Protein AF-A0A3N5CWX7-F1 (afdb_monomer)

Solvent-accessible surface area (backbone atoms only — not comparable to full-atom values): 19276 Å² total; per-residue (Å²): 140,84,81,85,83,89,85,88,83,88,83,89,82,92,82,91,77,83,90,79,92,75,96,71,81,81,74,76,76,76,76,77,77,75,77,76,76,75,77,75,77,81,74,76,79,76,77,80,71,60,68,54,54,71,75,46,60,90,73,75,91,73,68,53,60,49,100,84,68,48,66,54,53,99,80,50,93,59,54,71,43,50,32,35,49,51,26,53,50,43,52,51,50,38,44,72,70,37,76,51,84,90,31,49,55,27,43,57,35,49,60,47,49,56,63,81,39,44,66,63,53,52,52,19,50,52,52,48,53,50,51,32,41,52,50,28,48,50,56,35,54,75,69,70,50,80,95,44,72,72,57,32,51,55,44,14,51,50,53,47,52,51,52,50,51,52,51,52,54,58,67,59,37,64,46,25,41,68,47,34,38,54,40,44,36,51,50,21,49,49,43,71,75,52,70,64,92,53,54,63,64,49,24,45,57,46,37,53,47,42,50,51,25,42,48,54,36,53,53,52,41,50,52,31,49,53,52,30,54,51,42,42,73,75,40,29,92,83,49,22,89,80,33,70,68,43,24,71,74,73,41,52,70,69,52,21,32,75,69,68,74,38,83,68,78,78,70,70,68,79,46,66,51,65,40,89,88,78,66,48,73,45,74,39,67,75,82,61,89,86,63,79,80,74,79,85,76,76,87,72,84,84,77,85,85,83,83,87,83,86,88,133

pLDDT: mean 82.35, std 20.11, range [33.06, 98.81]

Foldseek 3Di:
DDDDDDDDDDDDDDDDDDDDDDDDDDDDDPDDDPDPDDPDPPPPPQDAQFDAFPPDDLDDDDFDADPVRHGDALCPPDDLLVLLVLLLLLLVLLLVQVPDPLLVLSVVLSVVCCVVCVVSNVVSVVVLLVVLLVVLVVVCVVVVHDDDPVVSNVSSVVVVVVSSVRSNVLSVRPSLSVLLSVLSSVLSVCCVVDPDPDSSVSSNVSSVSNVVSSVVSVVSRVVSVVSNVVSCVVPVVPCLLVHLSSCSPPNDPVSCVLSVNDPDPDADQPAWDQDPPPRDTHTDGDDDPPDDPDPPDDDDDDDDDDDDDDDD

Structure (mmCIF, N/CA/C/O backbone):
data_AF-A0A3N5CWX7-F1
#
_entry.id   AF-A0A3N5CWX7-F1
#
loop_
_atom_site.group_PDB
_atom_site.id
_atom_site.type_symbol
_atom_site.label_atom_id
_atom_site.label_alt_id
_atom_site.label_comp_id
_atom_site.label_asym_id
_atom_site.label_entity_id
_atom_site.label_seq_id
_atom_site.pdbx_PDB_ins_code
_atom_site.Cartn_x
_atom_site.Cartn_y
_atom_site.Cartn_z
_atom_site.occupancy
_atom_site.B_iso_or_equiv
_atom_site.auth_seq_id
_atom_site.auth_comp_id
_atom_site.auth_asym_id
_atom_site.auth_atom_id
_atom_site.pdbx_PDB_model_num
ATOM 1 N N . MET A 1 1 ? -21.412 -17.332 -69.790 1.00 43.78 1 MET A N 1
ATOM 2 C CA . MET A 1 1 ? -21.691 -17.646 -71.212 1.00 43.78 1 MET A CA 1
ATOM 3 C C . MET A 1 1 ? -21.577 -16.313 -71.935 1.00 43.78 1 MET A C 1
ATOM 5 O O . MET A 1 1 ? -22.261 -15.407 -71.507 1.00 43.78 1 MET A O 1
ATOM 9 N N . THR A 1 2 ? -20.625 -16.027 -72.818 1.00 42.31 2 THR A N 1
ATOM 10 C CA . THR A 1 2 ? -20.215 -16.747 -74.033 1.00 42.31 2 THR A CA 1
ATOM 11 C C . THR A 1 2 ? -18.842 -16.226 -74.492 1.00 42.31 2 THR A C 1
ATOM 13 O O . THR A 1 2 ? -18.475 -15.084 -74.237 1.00 42.31 2 THR A O 1
ATOM 16 N N . ARG A 1 3 ? -18.079 -17.111 -75.139 1.00 33.06 3 ARG A N 1
ATOM 17 C CA . ARG A 1 3 ? -16.735 -16.902 -75.699 1.00 33.06 3 ARG A CA 1
ATOM 18 C C . ARG A 1 3 ? -16.770 -16.101 -77.015 1.00 33.06 3 ARG A C 1
ATOM 20 O O . ARG A 1 3 ? -17.720 -16.286 -77.759 1.00 33.06 3 ARG A O 1
ATOM 27 N N . ALA A 1 4 ? -15.684 -15.346 -77.251 1.00 45.53 4 ALA A N 1
ATOM 28 C CA . ALA A 1 4 ? -14.925 -15.007 -78.482 1.00 45.53 4 ALA A CA 1
ATOM 29 C C . ALA A 1 4 ? -15.640 -14.832 -79.852 1.00 45.53 4 ALA A C 1
ATOM 31 O O . ALA A 1 4 ? -16.674 -15.433 -80.119 1.00 45.53 4 ALA A O 1
ATOM 32 N N . PRO A 1 5 ? -14.999 -14.117 -80.800 1.00 55.03 5 PRO A N 1
ATOM 33 C CA . PRO A 1 5 ? -14.179 -14.890 -81.738 1.00 55.03 5 PRO A CA 1
ATOM 34 C C . PRO A 1 5 ? -12.845 -14.250 -82.161 1.00 55.03 5 PRO A C 1
ATOM 36 O O . PRO A 1 5 ? -12.693 -13.041 -82.310 1.00 55.03 5 PRO A O 1
ATOM 39 N N . LEU A 1 6 ? -11.899 -15.155 -82.411 1.00 41.25 6 LEU A N 1
ATOM 40 C CA . LEU A 1 6 ? -10.678 -14.983 -83.192 1.00 41.25 6 LEU A CA 1
ATOM 41 C C . LEU A 1 6 ? -10.998 -14.686 -84.664 1.00 41.25 6 LEU A C 1
ATOM 43 O O . LEU A 1 6 ? -11.925 -15.268 -85.227 1.00 41.25 6 LEU A O 1
ATOM 47 N N . THR A 1 7 ? -10.150 -13.895 -85.322 1.00 42.81 7 THR A N 1
ATOM 48 C CA . THR A 1 7 ? -10.009 -13.904 -86.786 1.00 42.81 7 THR A CA 1
ATOM 49 C C . THR A 1 7 ? -8.540 -14.017 -87.185 1.00 42.81 7 THR A C 1
ATOM 51 O O . THR A 1 7 ? -7.663 -13.332 -86.670 1.00 42.81 7 THR A O 1
ATOM 54 N N . ILE A 1 8 ? -8.309 -14.964 -88.090 1.00 46.91 8 ILE A N 1
ATOM 55 C CA . ILE A 1 8 ? -7.048 -15.391 -88.696 1.00 46.91 8 ILE A CA 1
ATOM 56 C C . ILE A 1 8 ? -6.787 -14.544 -89.946 1.00 46.91 8 ILE A C 1
ATOM 58 O O . ILE A 1 8 ? -7.720 -14.332 -90.721 1.00 46.91 8 ILE A O 1
ATOM 62 N N . ARG A 1 9 ? -5.525 -14.185 -90.228 1.00 40.84 9 ARG A N 1
ATOM 63 C CA . ARG A 1 9 ? -5.011 -14.157 -91.611 1.00 40.84 9 ARG A CA 1
ATOM 64 C C . ARG A 1 9 ? -3.482 -14.230 -91.672 1.00 40.84 9 ARG A C 1
ATOM 66 O O . ARG A 1 9 ? -2.766 -13.310 -91.303 1.00 40.84 9 ARG A O 1
ATOM 73 N N . THR A 1 10 ? -3.029 -15.375 -92.161 1.00 44.56 10 THR A N 1
ATOM 74 C CA . THR A 1 10 ? -1.718 -15.705 -92.726 1.00 44.56 10 THR A CA 1
ATOM 75 C C . THR A 1 10 ? -1.371 -14.789 -93.905 1.00 44.56 10 THR A C 1
ATOM 77 O O . THR A 1 10 ? -2.271 -14.471 -94.674 1.00 44.56 10 THR A O 1
ATOM 80 N N . ILE A 1 11 ? -0.084 -14.476 -94.107 1.00 45.34 11 ILE A N 1
ATOM 81 C CA . ILE A 1 11 ? 0.613 -14.484 -95.412 1.00 45.34 11 ILE A CA 1
ATOM 82 C C . ILE A 1 11 ? 2.122 -14.597 -95.140 1.00 45.34 11 ILE A C 1
ATOM 84 O O . ILE A 1 11 ? 2.685 -13.892 -94.308 1.00 45.34 11 ILE A O 1
ATOM 88 N N . ALA A 1 12 ? 2.740 -15.543 -95.842 1.00 43.56 12 ALA A N 1
ATOM 89 C CA . ALA A 1 12 ? 4.164 -15.822 -95.878 1.00 43.56 12 ALA A CA 1
A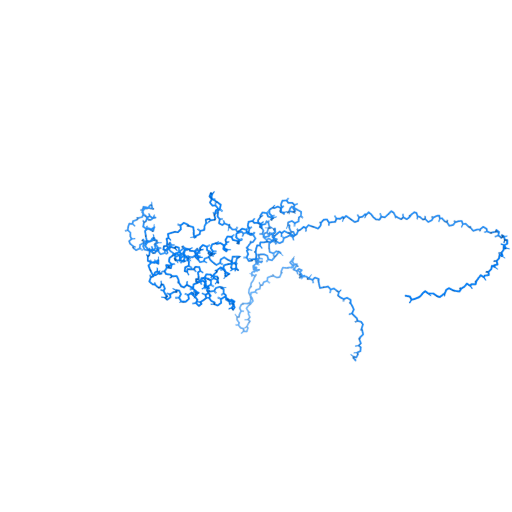TOM 90 C C . ALA A 1 12 ? 4.875 -14.937 -96.912 1.00 43.56 12 ALA A C 1
ATOM 92 O O . ALA A 1 12 ? 4.312 -14.697 -97.976 1.00 43.56 12 ALA A O 1
ATOM 93 N N . THR A 1 13 ? 6.141 -14.593 -96.664 1.00 43.16 13 THR A N 1
ATOM 94 C CA . THR A 1 13 ? 7.121 -14.343 -97.736 1.00 43.16 13 THR A CA 1
ATOM 95 C C . THR A 1 13 ? 8.538 -14.588 -97.226 1.00 43.16 13 THR A C 1
ATOM 97 O O . THR A 1 13 ? 9.018 -13.918 -96.316 1.00 43.16 13 THR A O 1
ATOM 100 N N . VAL A 1 14 ? 9.181 -15.582 -97.838 1.00 45.16 14 VAL A N 1
ATOM 101 C CA . VAL A 1 14 ? 10.614 -15.877 -97.784 1.00 45.16 14 VAL A CA 1
ATOM 102 C C . VAL A 1 14 ? 11.338 -14.883 -98.695 1.00 45.16 14 VAL A C 1
ATOM 104 O O . VAL A 1 14 ? 10.921 -14.685 -99.833 1.00 45.16 14 VAL A O 1
ATOM 107 N N . GLY A 1 15 ? 12.430 -14.294 -98.211 1.00 46.12 15 GLY A N 1
ATOM 108 C CA . GLY A 1 15 ? 13.317 -13.433 -98.991 1.00 46.12 15 GLY A CA 1
ATOM 109 C C . GLY A 1 15 ? 14.739 -13.513 -98.448 1.00 46.12 15 GLY A C 1
ATOM 110 O O . GLY A 1 15 ? 15.103 -12.779 -97.537 1.00 46.12 15 GLY A O 1
ATOM 111 N N . VAL A 1 16 ? 15.514 -14.452 -98.990 1.00 45.97 16 VAL A N 1
ATOM 112 C CA . VAL A 1 16 ? 16.957 -14.611 -98.768 1.00 45.97 16 VAL A CA 1
ATOM 113 C C . VAL A 1 16 ? 17.685 -13.585 -99.637 1.00 45.97 16 VAL A C 1
ATOM 115 O O . VAL A 1 16 ? 17.535 -13.619 -100.855 1.00 45.97 16 VAL A O 1
ATOM 118 N N . CYS A 1 17 ? 18.497 -12.717 -99.031 1.00 46.47 17 CYS A N 1
ATOM 119 C CA . CYS A 1 17 ? 19.483 -11.899 -99.738 1.00 46.47 17 CYS A CA 1
ATOM 120 C C . CYS A 1 17 ? 20.858 -12.049 -99.085 1.00 46.47 17 CYS A C 1
ATOM 122 O O . CYS A 1 17 ? 20.994 -12.153 -97.869 1.00 46.47 17 CYS A O 1
ATOM 124 N N . ALA A 1 18 ? 21.847 -12.139 -99.965 1.00 47.00 18 ALA A N 1
ATOM 125 C CA . ALA A 1 18 ? 23.174 -12.676 -99.754 1.00 47.00 18 ALA A CA 1
ATOM 126 C C . ALA A 1 18 ? 24.123 -11.760 -98.968 1.00 47.00 18 ALA A C 1
ATOM 128 O O . ALA A 1 18 ? 23.947 -10.548 -98.871 1.00 47.00 18 ALA A O 1
ATOM 129 N N . ALA A 1 19 ? 25.161 -12.411 -98.448 1.00 47.97 19 ALA A N 1
ATOM 130 C CA . ALA A 1 19 ? 26.265 -11.867 -97.683 1.00 47.97 19 ALA A CA 1
ATOM 131 C C . ALA A 1 19 ? 27.062 -10.773 -98.415 1.00 47.97 19 ALA A C 1
ATOM 133 O O . ALA A 1 19 ? 27.477 -10.947 -99.561 1.00 47.97 19 ALA A O 1
ATOM 134 N N . LEU A 1 20 ? 27.395 -9.714 -97.674 1.00 47.91 20 LEU A N 1
ATOM 135 C CA . LEU A 1 20 ? 28.585 -8.899 -97.894 1.00 47.91 20 LEU A CA 1
ATOM 136 C C . LEU A 1 20 ? 29.384 -8.886 -96.590 1.00 47.91 20 LEU A C 1
ATOM 138 O O . LEU A 1 20 ? 28.932 -8.386 -95.563 1.00 47.91 20 LEU A O 1
ATOM 142 N N . ALA A 1 21 ? 30.563 -9.499 -96.645 1.00 50.00 21 ALA A N 1
ATOM 143 C CA . ALA A 1 21 ? 31.566 -9.451 -95.601 1.00 50.00 21 ALA A CA 1
ATOM 144 C C . ALA A 1 21 ? 32.197 -8.051 -95.553 1.00 50.00 21 ALA A C 1
ATOM 146 O O . ALA A 1 21 ? 32.722 -7.575 -96.559 1.00 50.00 21 ALA A O 1
ATOM 147 N N . ALA A 1 22 ? 32.191 -7.425 -94.378 1.00 43.59 22 ALA A N 1
ATOM 148 C CA . ALA A 1 22 ? 33.087 -6.329 -94.035 1.00 43.59 22 ALA A CA 1
ATOM 149 C C . ALA A 1 22 ? 33.409 -6.419 -92.537 1.00 43.59 22 ALA A C 1
ATOM 151 O O . ALA A 1 22 ? 32.514 -6.473 -91.696 1.00 43.59 22 ALA A O 1
ATOM 152 N N . CYS A 1 23 ? 34.700 -6.512 -92.226 1.00 48.94 23 CYS A N 1
ATOM 153 C CA . CYS A 1 23 ? 35.243 -6.667 -90.885 1.00 48.94 23 CYS A CA 1
ATOM 154 C C . CYS A 1 23 ? 34.874 -5.481 -89.981 1.00 48.94 23 CYS A C 1
ATOM 156 O O . CYS A 1 23 ? 35.341 -4.367 -90.207 1.00 48.94 23 CYS A O 1
ATOM 158 N N . ALA A 1 24 ? 34.115 -5.748 -88.920 1.00 48.34 24 ALA A N 1
ATOM 159 C CA . ALA A 1 24 ? 34.035 -4.904 -87.735 1.00 48.34 24 ALA A CA 1
ATOM 160 C C . ALA A 1 24 ? 34.373 -5.778 -86.518 1.00 48.34 24 ALA A C 1
ATOM 162 O O . ALA A 1 24 ? 33.848 -6.879 -86.362 1.00 48.34 24 ALA A O 1
ATOM 163 N N . THR A 1 25 ? 35.332 -5.314 -85.725 1.00 55.03 25 THR A N 1
ATOM 164 C CA . THR A 1 25 ? 35.868 -5.929 -84.501 1.00 55.03 25 THR A CA 1
ATOM 165 C C . THR A 1 25 ? 34.759 -6.421 -83.561 1.00 55.03 25 THR A C 1
ATOM 167 O O . THR A 1 25 ? 33.821 -5.660 -83.329 1.00 55.03 25 THR A O 1
ATOM 170 N N . PRO A 1 26 ? 34.853 -7.637 -82.978 1.00 57.06 26 PRO A N 1
ATOM 171 C CA . PRO A 1 26 ? 33.942 -8.048 -81.913 1.00 57.06 26 PRO A CA 1
ATOM 172 C C . PRO A 1 26 ? 34.079 -7.071 -80.744 1.00 57.06 26 PRO A C 1
ATOM 174 O O . PRO A 1 26 ? 35.203 -6.784 -80.321 1.00 57.06 26 PRO A O 1
ATOM 177 N N . GLU A 1 27 ? 32.961 -6.559 -80.227 1.00 59.78 27 GLU A N 1
ATOM 178 C CA . GLU A 1 27 ? 32.977 -5.857 -78.946 1.00 59.78 27 GLU A CA 1
ATOM 179 C C . GLU A 1 27 ? 33.581 -6.785 -77.880 1.00 59.78 27 GLU A C 1
ATOM 181 O O . GLU A 1 27 ? 33.304 -7.994 -77.891 1.00 59.78 27 GLU A O 1
ATOM 186 N N . PRO A 1 28 ? 34.429 -6.262 -76.974 1.00 67.44 28 PRO A N 1
ATOM 187 C CA . PRO A 1 28 ? 34.906 -7.039 -75.844 1.00 67.44 28 PRO A CA 1
ATOM 188 C C . PRO A 1 28 ? 33.698 -7.640 -75.117 1.00 67.44 28 PRO A C 1
ATOM 190 O O . PRO A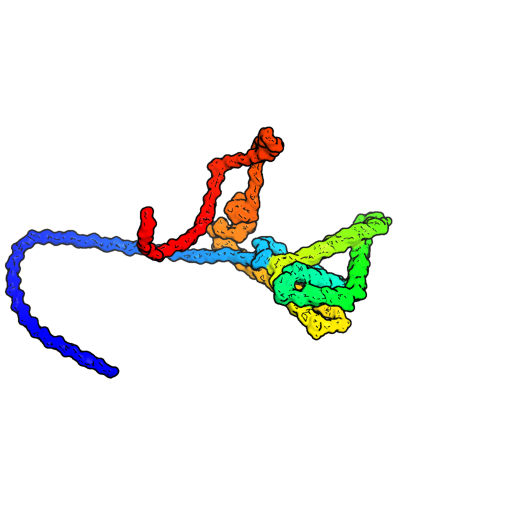 1 28 ? 32.699 -6.933 -74.946 1.00 67.44 28 PRO A O 1
ATOM 193 N N . PRO A 1 29 ? 33.753 -8.916 -74.693 1.00 70.44 29 PRO A N 1
ATOM 194 C CA . PRO A 1 29 ? 32.668 -9.493 -73.919 1.00 70.44 29 PRO A CA 1
ATOM 195 C C . PRO A 1 29 ? 32.377 -8.573 -72.726 1.00 70.44 29 PRO A C 1
ATOM 197 O O . PRO A 1 29 ? 33.328 -8.088 -72.098 1.00 70.44 29 PRO A O 1
ATOM 200 N N . PRO A 1 30 ? 31.093 -8.296 -72.432 1.00 72.88 30 PRO A N 1
ATOM 201 C CA . PRO A 1 30 ? 30.738 -7.431 -71.323 1.00 72.88 30 PRO A CA 1
ATOM 202 C C . PRO A 1 30 ? 31.421 -7.956 -70.055 1.00 72.88 30 PRO A C 1
ATOM 204 O O . PRO A 1 30 ? 31.470 -9.178 -69.857 1.00 72.88 30 PRO A O 1
ATOM 207 N N . PRO A 1 31 ? 31.989 -7.068 -69.218 1.00 75.12 31 PRO A N 1
ATOM 208 C CA . PRO A 1 31 ? 32.607 -7.489 -67.973 1.00 75.12 31 PRO A CA 1
ATOM 209 C C . PRO A 1 31 ? 31.597 -8.330 -67.184 1.00 75.12 31 PRO A C 1
ATOM 211 O O . PRO A 1 31 ? 30.400 -8.015 -67.208 1.00 75.12 31 PRO A O 1
ATOM 214 N N . PRO A 1 32 ? 32.044 -9.414 -66.522 1.00 76.56 32 PRO A N 1
ATOM 215 C CA . PRO A 1 32 ? 31.149 -10.242 -65.732 1.00 76.56 32 PRO A CA 1
ATOM 216 C C . PRO A 1 32 ? 30.375 -9.341 -64.764 1.00 76.56 32 PRO A C 1
ATOM 218 O O . PRO A 1 32 ? 30.978 -8.422 -64.191 1.00 76.56 32 PRO A O 1
ATOM 221 N N . PRO A 1 33 ? 29.055 -9.555 -64.608 1.00 75.50 33 PRO A N 1
ATOM 222 C CA . PRO A 1 33 ? 28.260 -8.748 -63.700 1.00 75.50 33 PRO A CA 1
ATOM 223 C C . PRO A 1 33 ? 28.934 -8.761 -62.323 1.00 75.50 33 PRO A C 1
ATOM 225 O O . PRO A 1 33 ? 29.406 -9.825 -61.897 1.00 75.50 33 PRO A O 1
ATOM 228 N N . PRO A 1 34 ? 29.036 -7.599 -61.650 1.00 76.94 34 PRO A N 1
ATOM 229 C CA . PRO A 1 34 ? 29.640 -7.539 -60.331 1.00 76.94 34 PRO A CA 1
ATOM 230 C C . PRO A 1 34 ? 28.953 -8.574 -59.433 1.00 76.94 34 PRO A C 1
ATOM 232 O O . PRO A 1 34 ? 27.732 -8.747 -59.540 1.00 76.94 34 PRO A O 1
ATOM 235 N N . PRO A 1 35 ? 29.717 -9.297 -58.591 1.00 78.62 35 PRO A N 1
ATOM 236 C CA . PRO A 1 35 ? 29.128 -10.266 -57.683 1.00 78.62 35 PRO A CA 1
ATOM 237 C C . PRO A 1 35 ? 28.009 -9.575 -56.898 1.00 78.62 35 PRO A C 1
ATOM 239 O O . PRO A 1 35 ? 28.184 -8.415 -56.504 1.00 78.62 35 PRO A O 1
ATOM 242 N N . PRO A 1 36 ? 26.853 -10.242 -56.714 1.00 78.06 36 PRO A N 1
ATOM 243 C CA . PRO A 1 36 ? 25.747 -9.652 -55.982 1.00 78.06 36 PRO A CA 1
ATOM 244 C C . PRO A 1 36 ? 26.271 -9.154 -54.631 1.00 78.06 36 PRO A C 1
ATOM 246 O O . PRO A 1 36 ? 27.068 -9.864 -54.002 1.00 78.06 36 PRO A O 1
ATOM 249 N N . PRO A 1 37 ? 25.886 -7.934 -54.206 1.00 77.75 37 PRO A N 1
ATOM 250 C CA . PRO A 1 37 ? 26.324 -7.410 -52.926 1.00 77.75 37 PRO A CA 1
ATOM 251 C C . PRO A 1 37 ? 25.999 -8.451 -51.852 1.00 77.75 37 PRO A C 1
ATOM 253 O O . PRO A 1 37 ? 24.915 -9.048 -51.906 1.00 77.75 37 PRO A O 1
ATOM 256 N N . PRO A 1 38 ? 26.935 -8.727 -50.924 1.00 78.25 38 PRO A N 1
ATOM 257 C CA . PRO A 1 38 ? 26.679 -9.677 -49.858 1.00 78.25 38 PRO A CA 1
ATOM 258 C C . PRO A 1 38 ? 25.358 -9.294 -49.182 1.00 78.25 38 PRO A C 1
ATOM 260 O O . PRO A 1 38 ? 25.119 -8.097 -48.978 1.00 78.25 38 PRO A O 1
ATOM 263 N N . PRO A 1 39 ? 24.477 -10.272 -48.896 1.00 74.56 39 PRO A N 1
ATOM 264 C CA . PRO A 1 39 ? 23.196 -9.987 -48.273 1.00 74.56 39 PRO A CA 1
ATOM 265 C C . PRO A 1 39 ? 23.444 -9.124 -47.040 1.00 74.56 39 PRO A C 1
ATOM 267 O O . PRO A 1 39 ? 24.338 -9.428 -46.244 1.00 74.56 39 PRO A O 1
ATOM 270 N N . ALA A 1 40 ? 22.700 -8.017 -46.935 1.00 71.12 40 ALA A N 1
ATOM 271 C CA . ALA A 1 40 ? 22.821 -7.114 -45.803 1.00 71.12 40 AL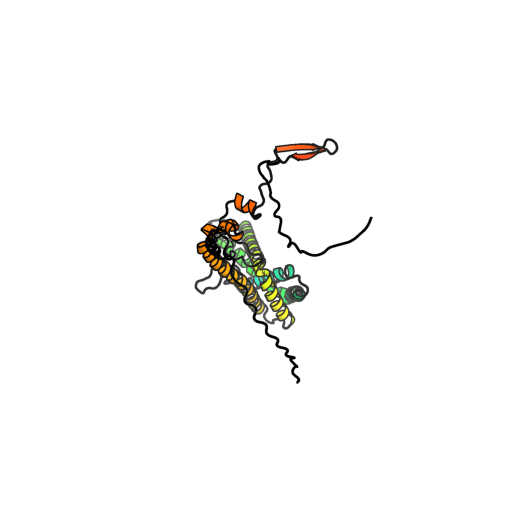A A CA 1
ATOM 272 C C . ALA A 1 40 ? 22.736 -7.949 -44.516 1.00 71.12 40 ALA A C 1
ATOM 274 O O . ALA A 1 40 ? 21.872 -8.831 -44.434 1.00 71.12 40 ALA A O 1
ATOM 275 N N . PRO A 1 41 ? 23.641 -7.736 -43.544 1.00 64.06 41 PRO A N 1
ATOM 276 C CA . PRO A 1 41 ? 23.595 -8.488 -42.304 1.00 64.06 41 PRO A CA 1
ATOM 277 C C . PRO A 1 41 ? 22.203 -8.311 -41.704 1.00 64.06 41 PRO A C 1
ATOM 279 O O . PRO A 1 41 ? 21.740 -7.184 -41.529 1.00 64.06 41 PRO A O 1
ATOM 282 N N . VAL A 1 42 ? 21.519 -9.426 -41.441 1.00 60.62 42 VAL A N 1
ATOM 283 C CA . VAL A 1 42 ? 20.238 -9.410 -40.737 1.00 60.62 42 VAL A CA 1
ATOM 284 C C . VAL A 1 42 ? 20.534 -8.863 -39.346 1.00 60.62 42 VAL A C 1
ATOM 286 O O . VAL A 1 42 ? 21.099 -9.558 -38.504 1.00 60.62 42 VAL A O 1
ATOM 289 N N . VAL A 1 43 ? 20.236 -7.582 -39.130 1.00 60.88 43 VAL A N 1
ATOM 290 C CA . VAL A 1 43 ? 20.321 -6.969 -37.808 1.00 60.88 43 VAL A CA 1
ATOM 291 C C . VAL A 1 43 ? 19.151 -7.539 -37.020 1.00 60.88 43 VAL A C 1
ATOM 293 O O . VAL A 1 43 ? 18.005 -7.157 -37.244 1.00 60.88 43 VAL A O 1
ATOM 296 N N . GLU A 1 44 ? 19.428 -8.509 -36.151 1.00 60.03 44 GLU A N 1
ATOM 297 C CA . GLU A 1 44 ? 18.445 -8.991 -35.187 1.00 60.03 44 GLU A CA 1
ATOM 298 C C . GLU A 1 44 ? 17.959 -7.782 -34.376 1.00 60.03 44 GLU A C 1
ATOM 300 O O . GLU A 1 44 ? 18.755 -7.088 -33.735 1.00 60.03 44 GLU A O 1
ATOM 305 N N . ALA A 1 45 ? 16.667 -7.464 -34.485 1.00 71.81 45 ALA A N 1
ATOM 306 C CA . ALA A 1 45 ? 16.083 -6.343 -33.769 1.00 71.81 45 ALA A CA 1
ATOM 307 C C . ALA A 1 45 ? 16.137 -6.654 -32.269 1.00 71.81 45 ALA A C 1
ATOM 309 O O . ALA A 1 45 ? 15.416 -7.522 -31.781 1.00 71.81 45 ALA A O 1
ATOM 310 N N . VAL A 1 46 ? 17.021 -5.964 -31.547 1.00 77.31 46 VAL A N 1
ATOM 311 C CA . VAL A 1 46 ? 17.149 -6.117 -30.096 1.00 77.31 46 VAL A CA 1
ATOM 312 C C . VAL A 1 46 ? 15.824 -5.697 -29.457 1.00 77.31 46 VAL A C 1
ATOM 314 O O . VAL A 1 46 ? 15.372 -4.575 -29.708 1.00 77.31 46 VAL A O 1
ATOM 317 N N . PRO A 1 47 ? 15.182 -6.555 -28.645 1.00 86.62 47 PRO A N 1
ATOM 318 C CA . PRO A 1 47 ? 13.947 -6.180 -27.974 1.00 86.62 47 PRO A CA 1
ATOM 319 C C . PRO A 1 47 ? 14.209 -5.031 -26.997 1.00 86.62 47 PRO A C 1
ATOM 321 O O . PRO A 1 47 ? 15.293 -4.929 -26.424 1.00 86.62 47 PRO A O 1
ATOM 324 N N . TYR A 1 48 ? 13.216 -4.171 -26.782 1.00 89.81 48 TYR A N 1
ATOM 325 C CA . TYR A 1 48 ? 13.303 -3.117 -25.771 1.00 89.81 48 TYR A CA 1
ATOM 326 C C . TYR A 1 48 ? 13.395 -3.736 -24.365 1.00 89.81 48 TYR A C 1
ATOM 328 O O . TYR A 1 48 ? 12.752 -4.759 -24.099 1.00 89.81 48 TYR A O 1
ATOM 336 N N . ARG A 1 49 ? 14.181 -3.135 -23.460 1.00 91.50 49 ARG A N 1
ATOM 337 C CA . ARG A 1 49 ? 14.258 -3.616 -22.069 1.00 91.50 49 ARG A CA 1
ATOM 338 C C . ARG A 1 49 ? 12.873 -3.504 -21.418 1.00 91.50 49 ARG A C 1
ATOM 340 O O . ARG A 1 49 ? 12.292 -2.424 -21.489 1.00 91.50 49 ARG A O 1
ATOM 347 N N . PRO A 1 50 ? 12.344 -4.549 -20.756 1.00 95.31 50 PRO A N 1
ATOM 348 C CA . PRO A 1 50 ? 11.036 -4.481 -20.110 1.00 95.31 50 PRO A CA 1
ATOM 349 C C . PRO A 1 50 ? 10.859 -3.222 -19.252 1.00 95.31 50 PRO A C 1
ATOM 351 O O . PRO A 1 50 ? 11.800 -2.754 -18.606 1.00 95.31 50 PRO A O 1
ATOM 354 N N . LEU A 1 51 ? 9.649 -2.664 -19.279 1.00 92.69 51 LEU A N 1
ATOM 355 C CA . LEU A 1 51 ? 9.272 -1.499 -18.482 1.00 92.69 51 LEU A CA 1
ATOM 356 C C . LEU A 1 51 ? 8.608 -1.943 -17.177 1.00 92.69 51 LEU A C 1
ATOM 358 O O . LEU A 1 51 ? 7.909 -2.963 -17.177 1.00 92.69 51 LEU A O 1
ATOM 362 N N . PRO A 1 52 ? 8.784 -1.184 -16.081 1.00 94.00 52 PRO A N 1
ATOM 363 C CA . PRO A 1 52 ? 8.051 -1.448 -14.856 1.00 94.00 52 PRO A CA 1
ATOM 364 C C . PRO A 1 52 ? 6.541 -1.254 -15.084 1.00 94.00 52 PRO A C 1
ATOM 366 O O . PRO A 1 52 ? 6.137 -0.542 -16.014 1.00 94.00 52 PRO A O 1
ATOM 369 N N . PRO A 1 53 ? 5.686 -1.853 -14.233 1.00 93.69 53 PRO A N 1
ATOM 370 C CA . PRO A 1 53 ? 4.260 -1.559 -14.241 1.00 93.69 53 PRO A CA 1
ATOM 371 C C . PRO A 1 53 ? 4.000 -0.043 -14.183 1.00 93.69 53 PRO A C 1
ATOM 373 O O . PRO A 1 53 ? 4.790 0.690 -13.580 1.00 93.69 53 PRO A O 1
ATOM 376 N N . PRO A 1 54 ? 2.898 0.454 -14.775 1.00 90.06 54 PRO A N 1
ATOM 377 C CA . PRO A 1 54 ? 2.609 1.884 -14.799 1.00 90.06 54 PRO A CA 1
ATOM 378 C C . PRO A 1 54 ? 2.698 2.521 -13.408 1.00 90.06 54 PRO A C 1
ATOM 380 O O . PRO A 1 54 ? 2.135 1.998 -12.449 1.00 90.06 54 PRO A O 1
ATOM 383 N N . GLN A 1 55 ? 3.367 3.675 -13.319 1.00 87.38 55 GLN A N 1
ATOM 384 C CA . GLN A 1 55 ? 3.597 4.435 -12.077 1.00 87.38 55 GLN A CA 1
ATOM 385 C C . GLN A 1 55 ? 4.506 3.752 -11.037 1.00 87.38 55 GLN A C 1
ATOM 387 O O . GLN A 1 55 ? 4.613 4.247 -9.916 1.00 87.38 55 GLN A O 1
ATOM 392 N N . ALA A 1 56 ? 5.181 2.653 -11.382 1.00 91.94 56 ALA A N 1
ATOM 393 C CA . ALA A 1 56 ? 6.249 2.101 -10.558 1.00 91.94 56 ALA A CA 1
ATOM 394 C C . ALA A 1 56 ? 7.618 2.648 -10.979 1.00 91.94 56 ALA A C 1
ATOM 396 O O . ALA A 1 56 ? 7.875 2.907 -12.156 1.00 91.94 56 ALA A O 1
ATOM 397 N N . ALA A 1 57 ? 8.503 2.816 -9.998 1.00 90.50 57 ALA A N 1
ATOM 398 C CA . ALA A 1 57 ? 9.899 3.148 -10.246 1.00 90.50 57 ALA A CA 1
ATOM 399 C C . ALA A 1 57 ? 10.630 1.975 -10.928 1.00 90.50 57 ALA A C 1
ATOM 401 O O . ALA A 1 57 ? 10.191 0.830 -10.849 1.00 90.50 57 ALA A O 1
ATOM 402 N N . TYR A 1 58 ? 11.758 2.253 -11.591 1.00 91.06 58 TYR A N 1
ATOM 403 C CA . TYR A 1 58 ? 12.596 1.203 -12.193 1.00 91.06 58 TYR A CA 1
ATOM 404 C C . TYR A 1 58 ? 13.223 0.274 -11.151 1.00 91.06 58 TYR A C 1
ATOM 406 O O . TYR A 1 58 ? 13.441 -0.905 -11.446 1.00 91.06 58 TYR A O 1
ATOM 414 N N . ASP A 1 59 ? 13.503 0.815 -9.963 1.00 90.88 59 ASP A N 1
ATOM 415 C CA . ASP A 1 59 ? 13.902 0.071 -8.777 1.00 90.88 59 ASP A CA 1
ATOM 416 C C . ASP A 1 59 ? 12.941 0.374 -7.627 1.00 90.88 59 ASP A C 1
ATOM 418 O O . ASP A 1 59 ? 12.588 1.526 -7.374 1.00 90.88 59 ASP A O 1
ATOM 422 N N . MET A 1 60 ? 12.510 -0.677 -6.943 1.00 90.31 60 MET A N 1
ATOM 423 C CA . MET A 1 60 ? 11.525 -0.616 -5.874 1.00 90.31 60 MET A CA 1
ATOM 424 C C . MET A 1 60 ? 11.757 -1.801 -4.947 1.00 90.31 60 MET A C 1
ATOM 426 O O . MET A 1 60 ? 11.905 -2.947 -5.394 1.00 90.31 60 MET A O 1
ATOM 430 N N . ALA A 1 61 ? 11.751 -1.522 -3.646 1.00 90.06 61 ALA A N 1
ATOM 431 C CA . ALA A 1 61 ? 11.732 -2.556 -2.630 1.00 90.06 61 ALA A CA 1
ATOM 432 C C . ALA A 1 61 ? 10.368 -3.256 -2.645 1.00 90.06 61 ALA A C 1
ATOM 434 O O . ALA A 1 61 ? 9.319 -2.613 -2.615 1.00 90.06 61 ALA A O 1
ATOM 435 N N . LEU A 1 62 ? 10.396 -4.584 -2.703 1.00 91.56 62 LEU A N 1
ATOM 436 C CA . LEU A 1 62 ? 9.199 -5.406 -2.611 1.00 91.56 62 LEU A CA 1
ATOM 437 C C . LEU A 1 62 ? 9.028 -5.917 -1.181 1.00 91.56 62 LEU A C 1
ATOM 439 O O . LEU A 1 62 ? 10.034 -6.274 -0.560 1.00 91.56 62 LEU A O 1
ATOM 443 N N . PRO A 1 63 ? 7.785 -6.032 -0.684 1.00 93.50 63 PRO A N 1
ATOM 444 C CA . PRO A 1 63 ? 7.518 -6.770 0.539 1.00 93.50 63 PRO A CA 1
ATOM 445 C C . PRO A 1 63 ? 8.044 -8.203 0.414 1.00 93.50 63 PRO A C 1
ATOM 447 O O . PRO A 1 63 ? 7.807 -8.875 -0.602 1.00 93.50 63 PRO A O 1
ATOM 450 N N . ALA A 1 64 ? 8.768 -8.655 1.440 1.00 93.12 64 ALA A N 1
ATOM 451 C CA . ALA A 1 64 ? 9.299 -10.010 1.499 1.00 93.12 64 ALA A CA 1
ATOM 452 C C . ALA A 1 64 ? 8.157 -11.032 1.526 1.00 93.12 64 ALA A C 1
ATOM 454 O O . ALA A 1 64 ? 7.071 -10.743 2.026 1.00 93.12 64 ALA A O 1
ATOM 455 N N . LYS A 1 65 ? 8.409 -12.230 0.998 1.00 93.69 65 LYS A N 1
ATOM 456 C CA . LYS A 1 65 ? 7.491 -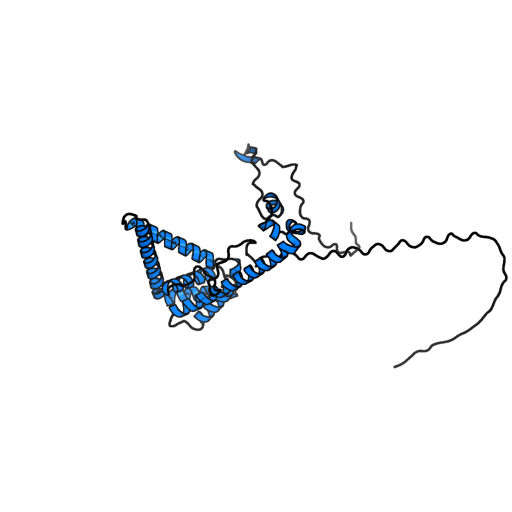13.364 1.121 1.00 93.69 65 LYS A CA 1
ATOM 457 C C . LYS A 1 65 ? 7.892 -14.223 2.320 1.00 93.69 65 LYS A C 1
ATOM 459 O O . LYS A 1 65 ? 9.081 -14.444 2.546 1.00 93.69 65 LYS A O 1
ATOM 464 N N . ASP A 1 66 ? 6.907 -14.689 3.074 1.00 91.75 66 ASP A N 1
ATOM 465 C CA . ASP A 1 66 ? 7.084 -15.644 4.160 1.00 91.75 66 ASP A CA 1
ATOM 466 C C . ASP A 1 66 ? 7.363 -17.064 3.625 1.00 91.75 66 ASP A C 1
ATOM 468 O O . ASP A 1 66 ? 7.419 -17.311 2.416 1.00 91.75 66 ASP A O 1
ATOM 472 N N . ALA A 1 67 ? 7.536 -18.028 4.534 1.00 92.88 67 ALA A N 1
ATOM 473 C CA . ALA A 1 67 ? 7.789 -19.426 4.176 1.00 92.88 67 ALA A CA 1
ATOM 474 C C . ALA A 1 67 ? 6.632 -20.092 3.402 1.00 92.88 67 ALA A C 1
ATOM 476 O O . ALA A 1 67 ? 6.833 -21.141 2.791 1.00 92.88 67 ALA A O 1
ATOM 477 N N . LEU A 1 68 ? 5.434 -19.503 3.432 1.00 91.38 68 LEU A N 1
ATOM 478 C CA . LEU A 1 68 ? 4.244 -19.965 2.719 1.00 91.38 68 LEU A CA 1
ATOM 479 C C . LEU A 1 68 ? 4.075 -19.261 1.361 1.00 91.38 68 LEU A C 1
ATOM 481 O O . LEU A 1 68 ? 3.174 -19.612 0.603 1.00 91.38 68 LEU A O 1
ATOM 485 N N . GLY A 1 69 ? 4.947 -18.303 1.031 1.00 89.69 69 GLY A N 1
ATOM 486 C CA . GLY A 1 69 ? 4.903 -17.528 -0.206 1.00 89.69 69 GLY A CA 1
ATOM 487 C C . GLY A 1 69 ? 4.004 -16.290 -0.145 1.00 89.69 69 GLY A C 1
ATOM 488 O O . GLY A 1 69 ? 3.870 -15.609 -1.165 1.00 89.69 69 GLY A O 1
ATOM 489 N N . ASN A 1 70 ? 3.425 -15.970 1.016 1.00 89.75 70 ASN A N 1
ATOM 490 C CA . ASN A 1 70 ? 2.597 -14.780 1.205 1.00 89.75 70 ASN A CA 1
ATOM 491 C C . ASN A 1 70 ? 3.471 -13.569 1.502 1.00 89.75 70 ASN A C 1
ATOM 493 O O . ASN A 1 70 ? 4.470 -13.675 2.209 1.00 89.75 70 ASN A O 1
ATOM 497 N N . ARG A 1 71 ? 3.089 -12.395 1.005 1.00 92.25 71 ARG A N 1
ATOM 498 C CA . ARG A 1 71 ? 3.827 -11.168 1.310 1.00 92.25 71 ARG A CA 1
ATOM 499 C C . ARG A 1 71 ? 3.583 -10.711 2.738 1.00 92.25 71 ARG A C 1
ATOM 501 O O . ARG A 1 71 ? 2.441 -10.600 3.164 1.00 92.25 71 ARG A O 1
ATOM 508 N N . THR A 1 72 ? 4.664 -10.381 3.434 1.00 94.94 72 THR A N 1
ATOM 509 C CA . THR A 1 72 ? 4.621 -9.696 4.723 1.00 94.94 72 THR A CA 1
ATOM 510 C C . THR A 1 72 ? 4.552 -8.191 4.489 1.00 94.94 72 THR A C 1
ATOM 512 O O . THR A 1 72 ? 5.515 -7.573 4.035 1.00 94.94 72 THR A O 1
ATOM 515 N N . THR A 1 73 ? 3.395 -7.614 4.784 1.00 95.38 73 THR A N 1
ATOM 516 C CA . THR A 1 73 ? 3.069 -6.185 4.672 1.00 95.38 73 THR A CA 1
ATOM 517 C C . THR A 1 73 ? 2.723 -5.615 6.049 1.00 95.38 73 THR A C 1
ATOM 519 O O . THR A 1 73 ? 2.626 -6.352 7.033 1.00 95.38 73 THR A O 1
ATOM 522 N N . ILE A 1 74 ? 2.446 -4.310 6.116 1.00 95.69 74 ILE A N 1
ATOM 523 C CA . ILE A 1 74 ? 1.875 -3.677 7.316 1.00 95.69 74 ILE A CA 1
ATOM 524 C C . ILE A 1 74 ? 0.504 -4.255 7.710 1.00 95.69 74 ILE A C 1
ATOM 526 O O . ILE A 1 74 ? 0.036 -4.012 8.814 1.00 95.69 74 ILE A O 1
ATOM 530 N N . ASN A 1 75 ? -0.143 -5.026 6.830 1.00 96.69 75 ASN A N 1
ATOM 531 C CA . ASN A 1 75 ? -1.444 -5.645 7.076 1.00 96.69 75 ASN A CA 1
ATOM 532 C C . ASN A 1 75 ? -1.351 -7.146 7.409 1.00 96.69 75 ASN A C 1
ATOM 534 O O . ASN A 1 75 ? -2.354 -7.857 7.375 1.00 96.69 75 ASN A O 1
ATOM 538 N N . THR A 1 76 ? -0.156 -7.651 7.721 1.00 94.00 76 THR A N 1
ATOM 539 C CA . THR A 1 76 ? 0.062 -9.065 8.058 1.00 94.00 76 THR A CA 1
ATOM 540 C C . THR A 1 76 ? -0.111 -9.326 9.553 1.00 94.00 76 THR A C 1
ATOM 542 O O . THR A 1 76 ? 0.393 -8.570 10.375 1.00 94.00 76 THR A O 1
ATOM 545 N N . ALA A 1 77 ? -0.769 -10.441 9.897 1.00 90.69 77 ALA A N 1
ATOM 546 C CA . ALA A 1 77 ? -0.913 -10.939 11.273 1.00 90.69 77 ALA A CA 1
ATOM 547 C C . ALA A 1 77 ? -1.500 -9.916 12.269 1.00 90.69 77 ALA A C 1
ATOM 549 O O . ALA A 1 77 ? -1.084 -9.849 13.424 1.00 90.69 77 ALA A O 1
ATOM 550 N N . LEU A 1 78 ? -2.481 -9.134 11.813 1.00 94.31 78 LEU A N 1
ATOM 551 C CA . LEU A 1 78 ? -3.135 -8.118 12.631 1.00 94.31 78 LEU A CA 1
ATOM 552 C C . LEU A 1 78 ? -4.105 -8.727 13.645 1.00 94.31 78 LEU A C 1
ATOM 554 O O . LEU A 1 78 ? -4.818 -9.691 13.355 1.00 94.31 78 LEU A O 1
ATOM 558 N N . GLU A 1 79 ? -4.206 -8.083 14.806 1.00 94.19 79 GLU A N 1
ATOM 559 C CA . GLU A 1 79 ? -5.351 -8.268 15.695 1.00 94.19 79 GLU A CA 1
ATOM 560 C C . GLU A 1 79 ? -6.621 -7.684 15.060 1.00 94.19 79 GLU A C 1
ATOM 562 O O . GLU A 1 79 ? -6.562 -6.760 14.247 1.00 94.19 79 GLU A O 1
ATOM 567 N N . THR A 1 80 ? -7.793 -8.182 15.460 1.00 94.25 80 THR A N 1
ATOM 568 C CA . THR A 1 80 ? -9.080 -7.784 14.865 1.00 94.25 80 THR A CA 1
ATOM 569 C C . THR A 1 80 ? -9.303 -6.269 14.875 1.00 94.25 80 THR A C 1
ATOM 571 O O . THR A 1 80 ? -9.729 -5.703 13.870 1.00 94.25 80 THR A O 1
ATOM 574 N N . ASP A 1 81 ? -9.014 -5.593 15.989 1.00 97.31 81 ASP A N 1
ATOM 575 C CA . ASP A 1 81 ? -9.198 -4.140 16.105 1.00 97.31 81 ASP A CA 1
ATOM 576 C C . ASP A 1 81 ? -8.247 -3.349 15.207 1.00 97.31 81 ASP A C 1
ATOM 578 O O . ASP A 1 81 ? -8.635 -2.341 14.610 1.00 97.31 81 ASP A O 1
ATOM 582 N N . GLU A 1 82 ? -7.018 -3.830 15.049 1.00 96.88 82 GLU A N 1
ATOM 583 C CA . GLU A 1 82 ? -6.060 -3.221 14.137 1.00 96.88 82 GLU A CA 1
ATOM 584 C C . GLU A 1 82 ? -6.461 -3.453 12.678 1.00 96.88 82 GLU A C 1
ATOM 586 O O . GLU A 1 82 ? -6.435 -2.511 11.889 1.00 96.88 82 GLU A O 1
ATOM 591 N N . ALA A 1 83 ? -6.937 -4.651 12.327 1.00 97.94 83 ALA A N 1
ATOM 592 C CA . ALA A 1 83 ? -7.462 -4.935 10.994 1.00 97.94 83 ALA A CA 1
ATOM 593 C C . ALA A 1 83 ? -8.650 -4.027 10.639 1.00 97.94 83 ALA A C 1
ATOM 595 O O . ALA A 1 83 ? -8.713 -3.496 9.530 1.00 97.94 83 ALA A O 1
ATOM 596 N N . VAL A 1 84 ? -9.557 -3.775 11.590 1.00 98.31 84 VAL A N 1
ATOM 597 C CA . VAL A 1 84 ? -10.658 -2.811 11.421 1.00 98.31 84 VAL A CA 1
ATOM 598 C C . VAL A 1 84 ? -10.123 -1.396 11.178 1.00 98.31 84 VAL A C 1
ATOM 600 O O . VAL A 1 84 ? -10.598 -0.697 10.278 1.00 98.31 84 VAL A O 1
ATOM 603 N N . TRP A 1 85 ? -9.116 -0.967 11.941 1.00 98.06 85 TRP A N 1
ATOM 604 C CA . TRP A 1 85 ? -8.499 0.347 11.764 1.00 98.06 85 TRP A CA 1
ATOM 605 C C . TRP A 1 85 ? -7.780 0.490 10.413 1.00 98.06 85 TRP A C 1
ATOM 607 O O . TRP A 1 85 ? -7.916 1.518 9.737 1.00 98.06 85 TRP A O 1
ATOM 617 N N . HIS A 1 86 ? -7.053 -0.546 9.992 1.00 98.56 86 HIS A N 1
ATOM 618 C CA . HIS A 1 86 ? -6.351 -0.598 8.712 1.00 98.56 86 HIS A CA 1
ATOM 619 C C . HIS A 1 86 ? -7.341 -0.594 7.549 1.00 98.56 86 HIS A C 1
ATOM 621 O O . HIS A 1 86 ? -7.188 0.198 6.621 1.00 98.56 86 HIS A O 1
ATOM 627 N N . PHE A 1 87 ? -8.422 -1.372 7.642 1.00 98.69 87 PHE A N 1
ATOM 628 C CA . PHE A 1 87 ? -9.517 -1.354 6.675 1.00 98.69 87 PHE A CA 1
ATOM 629 C C . PHE A 1 87 ? -10.138 0.039 6.521 1.00 98.69 87 PHE A C 1
ATOM 631 O O . PHE A 1 87 ? -10.237 0.556 5.405 1.00 98.69 87 PHE A O 1
ATOM 638 N N . ARG A 1 88 ? -10.510 0.684 7.638 1.00 98.56 88 ARG A N 1
ATOM 639 C CA . ARG A 1 88 ? -11.061 2.050 7.635 1.00 98.56 88 ARG A CA 1
ATOM 640 C C . ARG A 1 88 ? -10.093 3.040 6.987 1.00 98.56 88 ARG A C 1
ATOM 642 O O . ARG A 1 88 ? -10.521 3.943 6.270 1.00 98.56 88 ARG A O 1
ATOM 649 N N . SER A 1 89 ? -8.798 2.884 7.239 1.00 98.50 89 SER A N 1
ATOM 650 C CA . SER A 1 89 ? -7.766 3.771 6.700 1.00 98.50 89 SER A CA 1
ATOM 651 C C . SER A 1 89 ? -7.536 3.542 5.206 1.00 98.50 89 SER A C 1
ATOM 653 O O . SER A 1 89 ? -7.473 4.515 4.459 1.00 98.50 89 SER A O 1
ATOM 655 N N . GLY A 1 90 ? -7.531 2.289 4.746 1.00 98.69 90 GLY A N 1
ATOM 656 C CA . GLY A 1 90 ? -7.534 1.956 3.322 1.00 98.69 90 GLY A CA 1
ATOM 657 C C . GLY A 1 90 ? -8.751 2.545 2.609 1.00 98.69 90 GLY A C 1
ATOM 658 O O . GLY A 1 90 ? -8.604 3.260 1.620 1.00 98.69 90 GLY A O 1
ATOM 659 N N . TRP A 1 91 ? -9.957 2.364 3.153 1.00 98.81 91 TRP A N 1
ATOM 660 C CA . TRP A 1 91 ? -11.162 2.954 2.560 1.00 98.81 91 TRP A CA 1
ATOM 661 C C . TRP A 1 91 ? -11.094 4.488 2.518 1.00 98.81 91 TRP A C 1
ATOM 663 O O . TRP A 1 91 ? -11.469 5.094 1.518 1.00 98.81 91 TRP A O 1
ATOM 673 N N . ASN A 1 92 ? -10.529 5.136 3.540 1.00 98.69 92 ASN A N 1
ATOM 674 C CA . ASN A 1 92 ? -10.294 6.577 3.497 1.00 98.69 92 ASN A CA 1
ATOM 675 C C . ASN A 1 92 ? -9.372 6.990 2.338 1.00 98.69 92 ASN A C 1
ATOM 677 O O . ASN A 1 92 ? -9.685 7.941 1.625 1.00 98.69 92 ASN A O 1
ATOM 681 N N . VAL A 1 93 ? -8.269 6.268 2.121 1.00 98.69 93 VAL A N 1
ATOM 682 C CA . VAL A 1 93 ? -7.367 6.522 0.987 1.00 98.69 93 VAL A CA 1
ATOM 683 C C . VAL A 1 93 ? -8.095 6.324 -0.339 1.00 98.69 93 VAL A C 1
ATOM 685 O O . VAL A 1 93 ? -7.959 7.167 -1.227 1.00 98.69 93 VAL A O 1
ATOM 688 N N . ALA A 1 94 ? -8.906 5.272 -0.470 1.00 98.69 94 ALA A N 1
ATOM 689 C CA . ALA A 1 94 ? -9.707 5.038 -1.667 1.00 98.69 94 ALA A CA 1
ATOM 690 C C . ALA A 1 94 ? -10.697 6.186 -1.921 1.00 98.69 94 ALA A C 1
ATOM 692 O O . ALA A 1 94 ? -10.732 6.729 -3.021 1.00 98.69 94 ALA A O 1
ATOM 693 N N . ALA A 1 95 ? -11.426 6.629 -0.894 1.00 98.31 95 ALA A N 1
ATOM 694 C CA . ALA A 1 95 ? -12.382 7.732 -0.997 1.00 98.31 95 ALA A CA 1
ATOM 695 C C . ALA A 1 95 ? -11.732 9.063 -1.429 1.00 98.31 95 ALA A C 1
ATOM 697 O O . ALA A 1 95 ? -12.395 9.900 -2.034 1.00 98.31 95 ALA A O 1
ATOM 698 N N . LEU A 1 96 ? -10.440 9.263 -1.141 1.00 97.56 96 LEU A N 1
ATOM 699 C CA . LEU A 1 96 ? -9.693 10.460 -1.543 1.00 97.56 96 LEU A CA 1
ATOM 700 C C . LEU A 1 96 ? -9.058 10.351 -2.938 1.00 97.56 96 LEU A C 1
ATOM 702 O O . LEU A 1 96 ? -8.888 11.366 -3.608 1.00 97.56 96 LEU A O 1
ATOM 706 N N . ASN A 1 97 ? -8.670 9.147 -3.366 1.00 96.44 97 ASN A N 1
ATOM 707 C CA . ASN A 1 97 ? -7.833 8.953 -4.557 1.00 96.44 97 ASN A CA 1
ATOM 708 C C . ASN A 1 97 ? -8.573 8.328 -5.750 1.00 96.44 97 ASN A C 1
ATOM 710 O O . ASN A 1 97 ? -8.100 8.441 -6.883 1.00 96.44 97 ASN A O 1
ATOM 714 N N . CYS A 1 98 ? -9.716 7.683 -5.519 1.00 97.50 98 CYS A N 1
ATOM 715 C CA . CYS A 1 98 ? -10.549 7.063 -6.546 1.00 97.50 98 CYS A CA 1
ATOM 716 C C . CYS A 1 98 ? -11.684 8.024 -6.918 1.00 97.50 98 CYS A C 1
ATOM 718 O O . CYS A 1 98 ? -12.790 7.937 -6.397 1.00 97.50 98 CYS A O 1
ATOM 720 N N . THR A 1 99 ? -11.376 9.005 -7.768 1.00 95.44 99 THR A N 1
ATOM 721 C CA . THR A 1 99 ? -12.235 10.179 -8.015 1.00 95.44 99 THR A CA 1
ATOM 722 C C . THR A 1 99 ? -12.927 10.175 -9.378 1.00 95.44 99 THR A C 1
ATOM 724 O O . THR A 1 99 ? -13.472 11.195 -9.805 1.00 95.44 99 THR A O 1
ATOM 727 N N . ARG A 1 100 ? -12.908 9.051 -10.108 1.00 95.50 100 ARG A N 1
ATOM 728 C CA . ARG A 1 100 ? -13.619 8.961 -11.392 1.00 95.50 100 ARG A CA 1
ATOM 729 C C . ARG A 1 100 ? -15.131 8.904 -11.131 1.00 95.50 100 ARG A C 1
ATOM 731 O O . ARG A 1 100 ? -15.533 8.400 -10.087 1.00 95.50 100 ARG A O 1
ATOM 738 N N . PRO A 1 101 ? -15.994 9.333 -12.071 1.00 96.44 101 PRO A N 1
ATOM 739 C CA . PRO A 1 101 ? -17.444 9.319 -11.856 1.00 96.44 101 PRO A CA 1
ATOM 740 C C . PRO A 1 101 ? -18.010 7.953 -11.438 1.00 96.44 101 PRO A C 1
ATOM 742 O O . PRO A 1 101 ? -18.902 7.887 -10.600 1.00 96.44 101 PRO A O 1
ATOM 745 N N . GLN A 1 102 ? -17.469 6.855 -11.977 1.00 96.12 102 GLN A N 1
ATOM 746 C CA . GLN A 1 102 ? -17.871 5.496 -11.600 1.00 96.12 102 GLN A CA 1
ATOM 747 C C . GLN A 1 102 ? -17.451 5.082 -10.180 1.00 96.12 102 GLN A C 1
ATOM 749 O O . GLN A 1 102 ? -17.999 4.122 -9.649 1.00 96.12 102 GLN A O 1
ATOM 754 N N . ASP A 1 103 ? -16.483 5.779 -9.582 1.00 97.62 103 ASP A N 1
ATOM 755 C CA . ASP A 1 103 ? -15.940 5.479 -8.256 1.00 97.62 103 ASP A CA 1
ATOM 756 C C . ASP A 1 103 ? -16.733 6.193 -7.137 1.00 97.62 103 ASP A C 1
ATOM 758 O O . ASP A 1 103 ? -16.481 5.948 -5.959 1.00 97.62 103 ASP A O 1
ATOM 762 N N . GLN A 1 104 ? -17.726 7.032 -7.477 1.00 98.00 104 GLN A N 1
ATOM 763 C CA . GLN A 1 104 ? -18.554 7.778 -6.515 1.00 98.00 104 GLN A CA 1
ATOM 764 C C . GLN A 1 104 ? -19.125 6.923 -5.361 1.00 98.00 104 GLN A C 1
ATOM 766 O O . GLN A 1 104 ? -19.062 7.388 -4.219 1.00 98.00 104 GLN A O 1
ATOM 771 N N . PRO A 1 105 ? -19.592 5.672 -5.580 1.00 98.50 105 PRO A N 1
ATOM 772 C CA . PRO A 1 105 ? -20.083 4.830 -4.489 1.00 98.50 105 PRO A CA 1
ATOM 773 C C . PRO A 1 105 ? -19.067 4.600 -3.362 1.00 98.50 105 PRO A C 1
ATOM 775 O O . PRO A 1 105 ? -19.470 4.363 -2.228 1.00 98.50 105 PRO A O 1
ATOM 778 N N . ILE A 1 106 ? -17.757 4.699 -3.633 1.00 98.69 106 ILE A N 1
ATOM 779 C CA . ILE A 1 106 ? -16.709 4.563 -2.610 1.00 98.69 106 ILE A CA 1
ATOM 780 C C . ILE A 1 106 ? -16.850 5.649 -1.544 1.00 98.69 106 ILE A C 1
ATOM 782 O O . ILE A 1 106 ? -16.779 5.339 -0.354 1.00 98.69 106 ILE A O 1
ATOM 786 N N . LEU A 1 107 ? -17.034 6.906 -1.964 1.00 98.56 107 LEU A N 1
ATOM 787 C CA . LEU A 1 107 ? -17.159 8.046 -1.058 1.00 98.56 107 LEU A CA 1
ATOM 788 C C . LEU A 1 107 ? -18.478 7.989 -0.282 1.00 98.56 107 LEU A C 1
ATOM 790 O O . LEU A 1 107 ? -18.477 8.190 0.935 1.00 98.56 107 LEU A O 1
ATOM 794 N N . ASP A 1 108 ? -19.573 7.670 -0.973 1.00 98.12 108 ASP A N 1
ATOM 795 C CA . ASP A 1 108 ? -20.909 7.588 -0.377 1.00 98.12 108 ASP A CA 1
ATOM 796 C C . ASP A 1 108 ? -20.951 6.498 0.708 1.00 98.12 108 ASP A C 1
ATOM 798 O O . ASP A 1 108 ? -21.308 6.761 1.860 1.00 98.12 108 ASP A O 1
ATOM 802 N N . ALA A 1 109 ? -20.487 5.291 0.371 1.00 98.50 109 ALA A N 1
ATOM 803 C CA . ALA A 1 109 ? -20.437 4.159 1.288 1.00 98.50 109 ALA A CA 1
ATOM 804 C C . ALA A 1 109 ? -19.464 4.388 2.453 1.00 98.50 109 ALA A C 1
ATOM 806 O O . ALA A 1 109 ? -19.769 4.017 3.583 1.00 98.50 109 ALA A O 1
ATOM 807 N N . TYR A 1 110 ? -18.320 5.041 2.214 1.00 98.75 110 TYR A N 1
ATOM 808 C CA . TYR A 1 110 ? -17.389 5.403 3.285 1.00 98.75 110 TYR A CA 1
ATOM 809 C C . TYR A 1 110 ? -18.040 6.354 4.296 1.00 98.75 110 TYR A C 1
ATOM 811 O O . TYR A 1 110 ? -17.950 6.134 5.505 1.00 98.75 110 TYR A O 1
ATOM 819 N N . GLY A 1 111 ? -18.724 7.395 3.812 1.00 98.31 111 GLY A N 1
ATOM 820 C CA . GLY A 1 111 ? -19.431 8.352 4.662 1.00 98.31 111 GLY A CA 1
ATOM 821 C C . GLY A 1 111 ? -20.548 7.708 5.485 1.00 98.31 111 GLY A C 1
ATOM 822 O O . GLY A 1 111 ? -20.726 8.064 6.652 1.00 98.31 111 GLY A O 1
ATOM 823 N N . GLN A 1 112 ? -21.265 6.744 4.904 1.00 98.38 112 GLN A N 1
ATOM 824 C CA . GLN A 1 112 ? -22.271 5.959 5.615 1.00 98.38 112 GLN A CA 1
ATOM 825 C C . GLN A 1 112 ? -21.631 5.025 6.656 1.00 98.38 112 GLN A C 1
ATOM 827 O O . GLN A 1 112 ? -22.019 5.052 7.820 1.00 98.38 112 GLN A O 1
ATOM 832 N N . MET A 1 113 ? -20.583 4.285 6.283 1.00 98.31 113 MET A N 1
ATOM 833 C CA . MET A 1 113 ? -19.856 3.371 7.172 1.00 98.31 113 MET A CA 1
ATOM 834 C C . MET A 1 113 ? -19.331 4.063 8.435 1.00 98.31 113 MET A C 1
ATOM 836 O O . MET A 1 113 ? -19.439 3.513 9.533 1.00 98.31 113 MET A O 1
ATOM 840 N N . LEU A 1 114 ? -18.816 5.291 8.306 1.00 98.38 114 LEU A N 1
ATOM 841 C CA . LEU A 1 114 ? -18.365 6.079 9.457 1.00 98.38 114 LEU A CA 1
ATOM 842 C C . LEU A 1 114 ? -19.495 6.412 10.441 1.00 98.38 114 LEU A C 1
ATOM 844 O O . LEU A 1 114 ? -19.237 6.506 11.641 1.00 98.38 114 LEU A O 1
ATOM 848 N N . GLN A 1 115 ? -20.718 6.616 9.947 1.00 97.94 115 GLN A N 1
ATOM 849 C CA . GLN A 1 115 ? -21.885 6.921 10.775 1.00 97.94 115 GLN A CA 1
ATOM 850 C C . GLN A 1 115 ? -22.443 5.649 11.415 1.00 97.94 115 GLN A C 1
ATOM 852 O O . GLN A 1 115 ? -22.592 5.593 12.637 1.00 97.94 115 GLN A O 1
ATOM 857 N N . ASP A 1 116 ? -22.668 4.613 10.607 1.00 97.88 116 ASP A N 1
ATOM 858 C CA . ASP A 1 116 ? -23.305 3.361 11.024 1.00 97.88 116 ASP A CA 1
ATOM 859 C C . ASP A 1 116 ? -22.447 2.586 12.042 1.00 97.88 116 ASP A C 1
ATOM 861 O O . ASP A 1 116 ? -22.977 1.926 12.938 1.00 97.88 116 ASP A O 1
ATOM 865 N N . HIS A 1 117 ? -21.115 2.700 11.961 1.00 97.94 117 HIS A N 1
ATOM 866 C CA . HIS A 1 117 ? -20.181 1.936 12.800 1.00 97.94 117 HIS A CA 1
ATOM 867 C C . HIS A 1 117 ? -19.295 2.798 13.712 1.00 97.94 117 HIS A C 1
ATOM 869 O O . HIS A 1 117 ? -18.246 2.340 14.176 1.00 97.94 117 HIS A O 1
ATOM 875 N N . ALA A 1 118 ? -19.721 4.023 14.036 1.00 98.06 118 ALA A N 1
ATOM 876 C CA . ALA A 1 118 ? -18.948 4.963 14.853 1.00 98.06 118 ALA A CA 1
ATOM 877 C C . ALA A 1 118 ? -18.462 4.370 16.195 1.00 98.06 118 ALA A C 1
ATOM 879 O O . ALA A 1 118 ? -17.301 4.561 16.565 1.00 98.06 118 ALA A O 1
ATOM 880 N N . SER A 1 119 ? -19.311 3.612 16.908 1.00 97.56 119 SER A N 1
ATOM 881 C CA . SER A 1 119 ? -18.922 2.970 18.181 1.00 97.56 119 SER A CA 1
ATOM 882 C C . SER A 1 119 ? -17.806 1.948 17.980 1.00 97.56 119 SER A C 1
ATOM 884 O O . SER A 1 119 ? -16.765 2.025 18.630 1.00 97.56 119 SER A O 1
ATOM 886 N N . ARG A 1 120 ? -17.983 1.039 17.014 1.00 97.25 120 ARG A N 1
ATOM 887 C CA . ARG A 1 120 ? -17.023 -0.030 16.726 1.00 97.25 120 ARG A CA 1
ATOM 888 C C . ARG A 1 120 ? -15.665 0.520 16.281 1.00 97.25 120 ARG A C 1
ATOM 890 O O . ARG A 1 120 ? -14.630 -0.030 16.658 1.00 97.25 120 ARG A O 1
ATOM 897 N N . LEU A 1 121 ? -15.662 1.608 15.507 1.00 98.19 121 LEU A N 1
ATOM 898 C CA . LEU A 1 121 ? -14.448 2.317 15.088 1.00 98.19 121 LEU A CA 1
ATOM 899 C C . LEU A 1 121 ? -13.747 3.020 16.263 1.00 98.19 121 LEU A C 1
ATOM 901 O O . LEU A 1 121 ? -12.519 3.007 16.341 1.00 98.19 121 LEU A O 1
ATOM 905 N N . SER A 1 122 ? -14.510 3.611 17.187 1.00 98.19 122 SER A N 1
ATOM 906 C CA . SER A 1 122 ? -13.974 4.225 18.410 1.00 98.19 122 SER A CA 1
ATOM 907 C C . SER A 1 122 ? -13.306 3.190 19.323 1.00 98.19 122 SER A C 1
ATOM 909 O O . SER A 1 122 ? -12.214 3.426 19.852 1.00 98.19 122 SER A O 1
ATOM 911 N N . GLU A 1 123 ? -13.923 2.014 19.455 1.00 97.88 123 GLU A N 1
ATOM 912 C CA . GLU A 1 123 ? -13.368 0.866 20.178 1.00 97.88 123 GLU A CA 1
ATOM 913 C C . GLU A 1 123 ? -12.052 0.398 19.545 1.00 97.88 123 GLU A C 1
ATOM 915 O O . GLU A 1 123 ? -11.040 0.317 20.243 1.00 97.88 123 GLU A O 1
ATOM 920 N N . ALA A 1 124 ? -12.028 0.204 18.220 1.00 97.69 124 ALA A N 1
ATOM 921 C CA . ALA A 1 124 ? -10.820 -0.177 17.487 1.00 97.69 124 ALA A CA 1
ATOM 922 C C . ALA A 1 124 ? -9.673 0.832 17.680 1.00 97.69 124 ALA A C 1
ATOM 924 O O . ALA A 1 124 ? -8.541 0.447 17.974 1.00 97.69 124 ALA A O 1
ATOM 925 N N . ASN A 1 125 ? -9.959 2.138 17.574 1.00 97.25 125 ASN A N 1
ATOM 926 C CA . ASN A 1 125 ? -8.949 3.174 17.813 1.00 97.25 125 ASN A CA 1
ATOM 927 C C . ASN A 1 125 ? -8.427 3.135 19.258 1.00 97.25 125 ASN A C 1
ATOM 929 O O . ASN A 1 125 ? -7.224 3.255 19.483 1.00 97.25 125 ASN A O 1
ATOM 933 N N . SER A 1 126 ? -9.316 2.945 20.235 1.00 98.00 126 SER A N 1
ATOM 934 C CA . SER A 1 126 ? -8.942 2.885 21.653 1.00 98.00 126 SER A CA 1
ATOM 935 C C . SER A 1 126 ? -8.050 1.678 21.963 1.00 98.00 126 SER A C 1
ATOM 937 O O . SER A 1 126 ? -7.081 1.814 22.716 1.00 98.00 126 SER A O 1
ATOM 939 N N . ALA A 1 127 ? -8.339 0.521 21.358 1.00 96.88 127 ALA A N 1
ATOM 940 C CA . ALA A 1 127 ? -7.511 -0.679 21.452 1.00 96.88 127 ALA A CA 1
ATOM 941 C C . ALA A 1 127 ? -6.123 -0.455 20.828 1.00 96.88 127 ALA A C 1
ATOM 943 O O . ALA A 1 127 ? -5.104 -0.724 21.467 1.00 96.88 127 ALA A O 1
ATOM 944 N N . LEU A 1 128 ? -6.066 0.145 19.635 1.00 96.19 128 LEU A N 1
ATOM 945 C CA . LEU A 1 128 ? -4.804 0.461 18.965 1.00 96.19 128 LEU A CA 1
ATOM 946 C C . LEU A 1 128 ? -3.945 1.447 19.776 1.00 96.19 128 LEU A C 1
ATOM 948 O O . LEU A 1 128 ? -2.736 1.262 19.923 1.00 96.19 128 LEU A O 1
ATOM 952 N N . GLU A 1 129 ? -4.560 2.482 20.353 1.00 96.75 129 GLU A N 1
ATOM 953 C CA . GLU A 1 129 ? -3.873 3.402 21.263 1.00 96.75 129 GLU A CA 1
ATOM 954 C C . GLU A 1 129 ? -3.347 2.699 22.517 1.00 96.75 129 GLU A C 1
ATOM 956 O O . GLU A 1 129 ? -2.244 3.007 22.972 1.00 96.75 129 GLU A O 1
ATOM 961 N N . ALA A 1 130 ? -4.117 1.769 23.090 1.00 96.88 130 ALA A N 1
ATOM 962 C CA . ALA A 1 130 ? -3.673 0.980 24.234 1.00 96.88 130 ALA A CA 1
ATOM 963 C C . ALA A 1 130 ? -2.450 0.129 23.880 1.00 96.88 130 ALA A C 1
ATOM 965 O O . ALA A 1 130 ? -1.463 0.180 24.612 1.00 96.88 130 ALA A O 1
ATOM 966 N N . ARG A 1 131 ? -2.467 -0.545 22.725 1.00 96.12 131 ARG A N 1
ATOM 967 C CA . ARG A 1 131 ? -1.333 -1.337 22.238 1.00 96.12 131 ARG A CA 1
ATOM 968 C C . ARG A 1 131 ? -0.059 -0.503 22.112 1.00 96.12 131 ARG A C 1
ATOM 970 O O . ARG A 1 131 ? 0.979 -0.893 22.634 1.00 96.12 131 ARG A O 1
ATOM 977 N N . PHE A 1 132 ? -0.125 0.673 21.482 1.00 97.12 132 PHE A N 1
ATOM 978 C CA . PHE A 1 132 ? 1.058 1.533 21.340 1.00 97.12 132 PHE A CA 1
ATOM 979 C C . PHE A 1 132 ? 1.554 2.110 22.668 1.00 97.12 132 PHE A C 1
ATOM 981 O O . PHE A 1 132 ? 2.753 2.356 22.812 1.00 97.12 132 PHE A O 1
ATOM 988 N N . ARG A 1 133 ? 0.668 2.318 23.653 1.00 96.62 133 ARG A N 1
ATOM 989 C CA . ARG A 1 133 ? 1.091 2.653 25.021 1.00 96.62 133 ARG A CA 1
ATOM 990 C C . ARG A 1 133 ? 1.864 1.499 25.653 1.00 96.62 133 ARG A C 1
ATOM 992 O O . ARG A 1 133 ? 2.949 1.746 26.169 1.00 96.62 133 ARG A O 1
ATOM 999 N N . SER A 1 134 ? 1.350 0.273 25.560 1.00 95.94 134 SER A N 1
ATOM 1000 C CA . SER A 1 134 ? 2.026 -0.925 26.070 1.00 95.94 134 SER A CA 1
ATOM 1001 C C . SER A 1 134 ? 3.388 -1.134 25.406 1.00 95.94 134 SER A C 1
ATOM 1003 O O . SER A 1 134 ? 4.386 -1.232 26.113 1.00 95.94 134 SER A O 1
ATOM 1005 N N . GLN A 1 135 ? 3.460 -1.069 24.072 1.00 95.81 135 GLN A N 1
ATOM 1006 C CA . GLN A 1 135 ? 4.722 -1.194 23.335 1.00 95.81 135 GLN A CA 1
ATOM 1007 C C . GLN A 1 135 ? 5.743 -0.137 23.772 1.00 95.81 135 GLN A C 1
ATOM 1009 O O . GLN A 1 135 ? 6.888 -0.451 24.078 1.00 95.81 135 GLN A O 1
ATOM 1014 N N . ALA A 1 136 ? 5.324 1.127 23.876 1.00 96.62 136 ALA A N 1
ATOM 1015 C CA . ALA A 1 136 ? 6.215 2.201 24.303 1.00 96.62 136 ALA A CA 1
ATOM 1016 C C . ALA A 1 136 ? 6.742 2.015 25.735 1.00 96.62 136 ALA A C 1
ATOM 1018 O O . ALA A 1 136 ? 7.859 2.435 26.044 1.00 96.62 136 ALA A O 1
ATOM 1019 N N . GLU A 1 137 ? 5.938 1.448 26.634 1.00 94.44 137 GLU A N 1
ATOM 1020 C CA . GLU A 1 137 ? 6.368 1.123 27.994 1.00 94.44 137 GLU A CA 1
ATOM 1021 C C . GLU A 1 137 ? 7.372 -0.035 28.007 1.00 94.44 137 GLU A C 1
ATOM 1023 O O . GLU A 1 137 ? 8.374 0.041 28.726 1.00 94.44 137 GLU A O 1
ATOM 1028 N N . GLU A 1 138 ? 7.141 -1.063 27.190 1.00 95.00 138 GLU A N 1
ATOM 1029 C CA . GLU A 1 138 ? 8.026 -2.218 27.027 1.00 95.00 138 GLU A CA 1
ATOM 1030 C C . GLU A 1 138 ? 9.380 -1.820 26.435 1.00 95.00 138 GLU A C 1
ATOM 1032 O O . GLU A 1 138 ? 10.403 -2.060 27.080 1.00 95.00 138 GLU A O 1
ATOM 1037 N N . ASP A 1 139 ? 9.395 -1.094 25.314 1.00 95.38 139 ASP A N 1
ATOM 1038 C CA . ASP A 1 139 ? 10.619 -0.611 24.658 1.00 95.38 139 ASP A CA 1
ATOM 1039 C C . ASP A 1 139 ? 11.478 0.224 25.617 1.00 95.38 139 ASP A C 1
ATOM 1041 O O . ASP A 1 139 ? 12.701 0.095 25.697 1.00 95.38 139 ASP A O 1
ATOM 1045 N N . ARG A 1 140 ? 10.834 1.101 26.398 1.00 94.19 140 ARG A N 1
ATOM 1046 C CA . ARG A 1 140 ? 11.533 1.945 27.376 1.00 94.19 140 ARG A CA 1
ATOM 1047 C C . ARG A 1 140 ? 12.102 1.138 28.534 1.00 94.19 140 ARG A C 1
ATOM 1049 O O . ARG A 1 140 ? 13.183 1.473 29.022 1.00 94.19 140 ARG A O 1
ATOM 1056 N N . ARG A 1 141 ? 11.371 0.119 28.996 1.00 94.00 141 ARG A N 1
ATOM 1057 C CA . ARG A 1 141 ? 11.831 -0.795 30.045 1.00 94.00 141 ARG A CA 1
ATOM 1058 C C . ARG A 1 141 ? 13.051 -1.577 29.565 1.00 94.00 141 ARG A C 1
ATOM 1060 O O . ARG A 1 141 ? 14.025 -1.661 30.306 1.00 94.00 141 ARG A O 1
ATOM 1067 N N . GLU A 1 142 ? 13.013 -2.103 28.346 1.00 95.81 142 GLU A N 1
ATOM 1068 C CA . GLU A 1 142 ? 14.132 -2.828 27.732 1.00 95.81 142 GLU A CA 1
ATOM 1069 C C . GLU A 1 142 ? 15.353 -1.930 27.520 1.00 95.81 142 GLU A C 1
ATOM 1071 O O . GLU A 1 142 ? 16.481 -2.338 27.790 1.00 95.81 142 GLU A O 1
ATOM 1076 N N . ALA A 1 143 ? 15.131 -0.664 27.165 1.00 95.38 143 ALA A N 1
ATOM 1077 C CA . ALA A 1 143 ? 16.181 0.347 27.067 1.00 95.38 143 ALA A CA 1
ATOM 1078 C C . ALA A 1 143 ? 16.713 0.851 28.430 1.00 95.38 143 ALA A C 1
ATOM 1080 O O . ALA A 1 143 ? 17.555 1.750 28.463 1.00 95.38 143 ALA A O 1
ATOM 1081 N N . GLY A 1 144 ? 16.225 0.328 29.564 1.00 95.00 144 GLY A N 1
ATOM 1082 C CA . GLY A 1 144 ? 16.667 0.732 30.906 1.00 95.00 144 GLY A CA 1
ATOM 1083 C C . GLY A 1 144 ? 16.329 2.183 31.273 1.00 95.00 144 GLY A C 1
ATOM 1084 O O . GLY A 1 144 ? 16.963 2.766 32.155 1.00 95.00 144 GLY A O 1
ATOM 1085 N N . LEU A 1 145 ? 15.351 2.792 30.595 1.00 92.56 145 LEU A N 1
ATOM 1086 C CA . LEU A 1 145 ? 14.983 4.190 30.798 1.00 92.56 145 LEU A CA 1
ATOM 1087 C C . LEU A 1 145 ? 14.124 4.363 32.055 1.00 92.56 145 LEU A C 1
ATOM 1089 O O . LEU A 1 145 ? 13.301 3.518 32.410 1.00 92.56 145 LEU A O 1
ATOM 1093 N N . ALA A 1 146 ? 14.275 5.509 32.721 1.00 86.12 146 ALA A N 1
ATOM 1094 C CA . ALA A 1 146 ? 13.498 5.826 33.912 1.00 86.12 146 ALA A CA 1
ATOM 1095 C C . ALA A 1 146 ? 11.982 5.825 33.628 1.00 86.12 146 ALA A C 1
ATOM 1097 O O . ALA A 1 146 ? 11.512 6.243 32.559 1.00 86.12 146 ALA A O 1
ATOM 1098 N N . ARG A 1 147 ? 11.195 5.395 34.623 1.00 85.38 147 ARG A N 1
ATOM 1099 C CA . ARG A 1 147 ? 9.729 5.431 34.548 1.00 85.38 147 ARG A CA 1
ATOM 1100 C C . ARG A 1 147 ? 9.250 6.882 34.567 1.00 85.38 147 ARG A C 1
ATOM 1102 O O . ARG A 1 147 ? 9.304 7.547 35.596 1.00 85.38 147 ARG A O 1
ATOM 1109 N N . SER A 1 148 ? 8.762 7.358 33.425 1.00 91.50 148 SER A N 1
ATOM 1110 C CA . SER A 1 148 ? 8.172 8.686 33.260 1.00 91.50 148 SER A CA 1
ATOM 1111 C C . SER A 1 148 ? 6.930 8.577 32.386 1.00 91.50 148 SER A C 1
ATOM 1113 O O . SER A 1 148 ? 7.030 8.286 31.194 1.00 91.50 148 SER A O 1
ATOM 1115 N N . ALA A 1 149 ? 5.757 8.840 32.968 1.00 89.56 149 ALA A N 1
ATOM 1116 C CA . ALA A 1 149 ? 4.479 8.757 32.257 1.00 89.56 149 ALA A CA 1
ATOM 1117 C C . ALA A 1 149 ? 4.426 9.713 31.050 1.00 89.56 149 ALA A C 1
ATOM 1119 O O . ALA A 1 149 ? 3.938 9.357 29.980 1.00 89.56 149 ALA A O 1
ATOM 1120 N N . ASN A 1 150 ? 4.995 10.916 31.186 1.00 94.00 150 ASN A N 1
ATOM 1121 C CA . ASN A 1 150 ? 5.037 11.896 30.099 1.00 94.00 150 ASN A CA 1
ATOM 1122 C C . ASN A 1 150 ? 5.938 11.466 28.940 1.00 94.00 150 ASN A C 1
ATOM 1124 O O . ASN A 1 150 ? 5.666 11.806 27.788 1.00 94.00 150 ASN A O 1
ATOM 1128 N N . GLU A 1 151 ? 7.036 10.769 29.219 1.00 93.81 151 GLU A N 1
ATOM 1129 C CA . GLU A 1 151 ? 7.913 10.271 28.161 1.00 93.81 151 GLU A CA 1
ATOM 1130 C C . GLU A 1 151 ? 7.373 8.996 27.518 1.00 93.81 151 GLU A C 1
ATOM 1132 O O . GLU A 1 151 ? 7.444 8.884 26.297 1.00 93.81 151 GLU A O 1
ATOM 1137 N N . ALA A 1 152 ? 6.766 8.093 28.297 1.00 92.62 152 ALA A N 1
ATOM 1138 C CA . ALA A 1 152 ? 6.053 6.927 27.775 1.00 92.62 152 ALA A CA 1
ATOM 1139 C C . ALA A 1 152 ? 4.921 7.353 26.828 1.00 92.62 152 ALA A C 1
ATOM 1141 O O . ALA A 1 152 ? 4.859 6.893 25.692 1.00 92.62 152 ALA A O 1
ATOM 1142 N N . ARG A 1 153 ? 4.112 8.347 27.225 1.00 94.62 153 ARG A N 1
ATOM 1143 C CA . ARG A 1 153 ? 3.072 8.928 26.361 1.00 94.62 153 ARG A CA 1
ATOM 1144 C C . ARG A 1 153 ? 3.638 9.488 25.054 1.00 94.62 153 ARG A C 1
ATOM 1146 O O . ARG A 1 153 ? 3.092 9.229 23.989 1.00 94.62 153 ARG A O 1
ATOM 1153 N N . ARG A 1 154 ? 4.733 10.255 25.115 1.00 96.31 154 ARG A N 1
ATOM 1154 C CA . ARG A 1 154 ? 5.387 10.815 23.916 1.00 96.31 154 ARG A CA 1
ATOM 1155 C C . ARG A 1 154 ? 6.001 9.737 23.022 1.00 96.31 154 ARG A C 1
ATOM 1157 O O . ARG A 1 154 ? 6.035 9.909 21.809 1.00 96.31 154 ARG A O 1
ATOM 1164 N N . ALA A 1 155 ? 6.511 8.651 23.596 1.00 96.19 155 ALA A N 1
ATOM 1165 C CA . ALA A 1 155 ? 6.989 7.501 22.835 1.00 96.19 155 ALA A CA 1
ATOM 1166 C C . ALA A 1 155 ? 5.828 6.779 22.130 1.00 96.19 155 ALA A C 1
ATOM 1168 O O . ALA A 1 155 ? 5.910 6.572 20.925 1.00 96.19 155 ALA A O 1
ATOM 1169 N N . ALA A 1 156 ? 4.718 6.530 22.830 1.00 97.31 156 ALA A N 1
ATOM 1170 C CA . ALA A 1 156 ? 3.521 5.913 22.256 1.00 97.31 156 ALA A CA 1
ATOM 1171 C C . ALA A 1 156 ? 2.939 6.719 21.083 1.00 97.31 156 ALA A C 1
ATOM 1173 O O . ALA A 1 156 ? 2.599 6.146 20.052 1.00 97.31 156 ALA A O 1
ATOM 1174 N N . ILE A 1 157 ? 2.874 8.052 21.210 1.00 97.31 157 ILE A N 1
ATOM 1175 C CA . ILE A 1 157 ? 2.426 8.936 20.119 1.00 97.31 157 ILE A CA 1
ATOM 1176 C C . ILE A 1 157 ? 3.325 8.776 18.891 1.00 97.31 157 ILE A C 1
ATOM 1178 O O . ILE A 1 157 ? 2.813 8.570 17.797 1.00 97.31 157 ILE A O 1
ATOM 1182 N N . ARG A 1 158 ? 4.653 8.796 19.070 1.00 97.56 158 ARG A N 1
ATOM 1183 C CA . ARG A 1 158 ? 5.601 8.637 17.957 1.00 97.56 158 ARG A CA 1
ATOM 1184 C C . ARG A 1 158 ? 5.477 7.277 17.271 1.00 97.56 158 ARG A C 1
ATOM 1186 O O . ARG A 1 158 ? 5.488 7.238 16.047 1.00 97.56 158 ARG A O 1
ATOM 1193 N N . LEU A 1 159 ? 5.328 6.190 18.035 1.00 97.19 159 LEU A N 1
ATOM 1194 C CA . LEU A 1 159 ? 5.098 4.853 17.471 1.00 97.19 159 LEU A CA 1
ATOM 1195 C C . LEU A 1 159 ? 3.814 4.822 16.634 1.00 97.19 159 LEU A C 1
ATOM 1197 O O . LEU A 1 159 ? 3.834 4.378 15.489 1.00 97.19 159 LEU A O 1
ATOM 1201 N N . ARG A 1 160 ? 2.715 5.365 17.169 1.00 96.50 160 ARG A N 1
ATOM 1202 C CA . ARG A 1 160 ? 1.429 5.425 16.465 1.00 96.50 160 ARG A CA 1
ATOM 1203 C C . ARG A 1 160 ? 1.495 6.282 15.199 1.00 96.50 160 ARG A C 1
ATOM 1205 O O . ARG A 1 160 ? 0.935 5.895 14.180 1.00 96.50 160 ARG A O 1
ATOM 1212 N N . GLU A 1 161 ? 2.138 7.446 15.251 1.00 96.94 161 GLU A N 1
ATOM 1213 C CA . GLU A 1 161 ? 2.282 8.339 14.093 1.00 96.94 161 GLU A CA 1
ATOM 1214 C C . GLU A 1 161 ? 3.153 7.721 12.997 1.00 96.94 161 GLU A C 1
ATOM 1216 O O . GLU A 1 161 ? 2.788 7.793 11.822 1.00 96.94 161 GLU A O 1
ATOM 1221 N N . ALA A 1 162 ? 4.258 7.066 13.369 1.00 97.50 162 ALA A N 1
ATOM 1222 C CA . ALA A 1 162 ? 5.109 6.341 12.431 1.00 97.50 162 ALA A CA 1
ATOM 1223 C C . ALA A 1 162 ? 4.334 5.206 11.745 1.00 97.50 162 ALA A C 1
ATOM 1225 O O . ALA A 1 162 ? 4.272 5.170 10.517 1.00 97.50 162 ALA A O 1
ATOM 1226 N N . HIS A 1 163 ? 3.652 4.364 12.528 1.00 96.38 163 HIS A N 1
ATOM 1227 C CA . HIS A 1 163 ? 2.816 3.274 12.010 1.00 96.38 163 HIS A CA 1
ATOM 1228 C C . HIS A 1 163 ? 1.698 3.785 11.101 1.00 96.38 163 HIS A C 1
ATOM 1230 O O . HIS A 1 163 ? 1.468 3.263 10.014 1.00 96.38 163 HIS A O 1
ATOM 1236 N N . SER A 1 164 ? 1.017 4.860 11.508 1.00 96.00 164 SER A N 1
ATOM 1237 C CA . SER A 1 164 ? -0.028 5.467 10.688 1.00 96.00 164 SER A CA 1
ATOM 1238 C C . SER A 1 164 ? 0.528 5.986 9.365 1.00 96.00 164 SER A C 1
ATOM 1240 O O . SER A 1 164 ? -0.121 5.826 8.335 1.00 96.00 164 SER A O 1
ATOM 1242 N N . THR A 1 165 ? 1.705 6.611 9.387 1.00 96.62 165 THR A N 1
ATOM 1243 C CA . THR A 1 165 ? 2.365 7.125 8.182 1.00 96.62 165 THR A CA 1
ATOM 1244 C C . THR A 1 165 ? 2.726 5.984 7.238 1.00 96.62 165 THR A C 1
ATOM 1246 O O . THR A 1 165 ? 2.432 6.062 6.049 1.00 96.62 165 THR A O 1
ATOM 1249 N N . GLU A 1 166 ? 3.295 4.898 7.761 1.00 96.31 166 GLU A N 1
ATOM 1250 C CA . GLU A 1 166 ? 3.607 3.696 6.985 1.00 96.31 166 GLU A CA 1
ATOM 1251 C C . GLU A 1 166 ? 2.350 3.088 6.346 1.00 96.31 166 GLU A C 1
ATOM 1253 O O . GLU A 1 166 ? 2.339 2.813 5.148 1.00 96.31 166 GLU A O 1
ATOM 1258 N N . MET A 1 167 ? 1.256 2.978 7.104 1.00 97.25 167 MET A N 1
ATOM 1259 C CA . MET A 1 167 ? -0.020 2.438 6.625 1.00 97.25 167 MET A CA 1
ATOM 1260 C C . MET A 1 167 ? -0.625 3.295 5.505 1.00 97.25 167 MET A C 1
ATOM 1262 O O . MET A 1 167 ? -1.083 2.764 4.492 1.00 97.25 167 MET A O 1
ATOM 1266 N N . TYR A 1 168 ? -0.621 4.624 5.652 1.00 97.25 168 TYR A N 1
ATOM 1267 C CA . TYR A 1 168 ? -1.115 5.517 4.600 1.00 97.25 168 TYR A CA 1
ATOM 1268 C C . TYR A 1 168 ? -0.222 5.476 3.357 1.00 97.25 168 TYR A C 1
ATOM 1270 O O . TYR A 1 168 ? -0.747 5.424 2.247 1.00 97.25 168 TYR A O 1
ATOM 1278 N N . ASN A 1 169 ? 1.102 5.433 3.528 1.00 95.88 169 ASN A N 1
ATOM 1279 C CA . ASN A 1 169 ? 2.040 5.290 2.414 1.00 95.88 169 ASN A CA 1
ATOM 1280 C C . ASN A 1 169 ? 1.826 3.971 1.665 1.00 95.88 169 ASN A C 1
ATOM 1282 O O . ASN A 1 169 ? 1.838 3.959 0.436 1.00 95.88 169 ASN A O 1
ATOM 1286 N N . TYR A 1 170 ? 1.570 2.884 2.397 1.00 97.12 170 TYR A N 1
ATOM 1287 C CA . TYR A 1 170 ? 1.240 1.588 1.822 1.00 97.12 170 TYR A CA 1
ATOM 1288 C C . TYR A 1 170 ? 0.001 1.687 0.924 1.00 97.12 170 TYR A C 1
ATOM 1290 O O . TYR A 1 170 ? 0.099 1.436 -0.278 1.00 97.12 170 TYR A O 1
ATOM 1298 N N . PHE A 1 171 ? -1.135 2.157 1.454 1.00 98.12 171 PHE A N 1
ATOM 1299 C CA . PHE A 1 171 ? -2.367 2.292 0.666 1.00 98.12 171 PHE A CA 1
ATOM 1300 C C . PHE A 1 171 ? -2.270 3.336 -0.461 1.00 98.12 171 PHE A C 1
ATOM 1302 O O . PHE A 1 171 ? -3.035 3.283 -1.423 1.00 98.12 171 PHE A O 1
ATOM 1309 N N . ALA A 1 172 ? -1.322 4.269 -0.373 1.00 95.44 172 ALA A N 1
ATOM 1310 C CA . ALA A 1 172 ? -1.054 5.273 -1.395 1.00 95.44 172 ALA A CA 1
ATOM 1311 C C . ALA A 1 172 ? -0.071 4.810 -2.488 1.00 95.44 172 ALA A C 1
ATOM 1313 O O . ALA A 1 172 ? 0.298 5.628 -3.331 1.00 95.44 172 ALA A O 1
ATOM 1314 N N . THR A 1 173 ? 0.349 3.536 -2.519 1.00 93.81 173 THR A N 1
ATOM 1315 C CA . THR A 1 173 ? 1.280 3.026 -3.546 1.00 93.81 173 THR A CA 1
ATOM 1316 C C . THR A 1 173 ? 0.727 3.273 -4.962 1.00 93.81 173 THR A C 1
ATOM 1318 O O . THR A 1 173 ? -0.244 2.621 -5.365 1.00 93.81 173 THR A O 1
ATOM 1321 N N . PRO A 1 174 ? 1.349 4.151 -5.778 1.00 92.25 174 PRO A N 1
ATOM 1322 C CA . PRO A 1 174 ? 0.757 4.583 -7.048 1.00 92.25 174 PRO A CA 1
ATOM 1323 C C . PRO A 1 174 ? 0.544 3.450 -8.059 1.00 92.25 174 PRO A C 1
ATOM 1325 O O . PRO A 1 174 ? -0.480 3.415 -8.745 1.00 92.25 174 PRO A O 1
ATOM 1328 N N . GLY A 1 175 ? 1.479 2.496 -8.121 1.00 91.50 175 GLY A N 1
ATOM 1329 C CA . GLY A 1 175 ? 1.410 1.350 -9.034 1.00 91.50 175 GLY A CA 1
ATOM 1330 C C . GLY A 1 175 ? 0.258 0.380 -8.745 1.00 91.50 175 GLY A C 1
ATOM 1331 O O . GLY A 1 175 ? -0.233 -0.276 -9.662 1.00 91.50 175 GLY A O 1
ATOM 1332 N N . ALA A 1 176 ? -0.227 0.330 -7.500 1.00 95.69 176 ALA A N 1
ATOM 1333 C CA . ALA A 1 176 ? -1.358 -0.507 -7.096 1.00 95.69 176 ALA A CA 1
ATOM 1334 C C . ALA A 1 176 ? -2.717 0.207 -7.221 1.00 95.69 176 ALA A C 1
ATOM 1336 O O . ALA A 1 176 ? -3.761 -0.446 -7.188 1.00 95.69 176 ALA A O 1
ATOM 1337 N N . ARG A 1 177 ? -2.724 1.539 -7.405 1.00 95.06 177 ARG A N 1
ATOM 1338 C CA . ARG A 1 177 ? -3.924 2.385 -7.292 1.00 95.06 177 ARG A CA 1
ATOM 1339 C C . ARG A 1 177 ? -5.095 1.911 -8.148 1.00 95.06 177 ARG A C 1
ATOM 1341 O O . ARG A 1 177 ? -6.222 1.919 -7.674 1.00 95.06 177 ARG A O 1
ATOM 1348 N N . THR A 1 178 ? -4.853 1.508 -9.396 1.00 94.25 178 THR A N 1
ATOM 1349 C CA . THR A 1 178 ? -5.935 1.084 -10.302 1.00 94.25 178 THR A CA 1
ATOM 1350 C C . THR A 1 178 ? -6.682 -0.127 -9.747 1.00 94.25 178 THR A C 1
ATOM 1352 O O . THR A 1 178 ? -7.895 -0.058 -9.565 1.00 94.25 178 THR A O 1
ATOM 1355 N N . ALA A 1 179 ? -5.957 -1.198 -9.412 1.00 96.31 179 ALA A N 1
ATOM 1356 C CA . ALA A 1 179 ? -6.555 -2.407 -8.849 1.00 96.31 179 ALA A CA 1
ATOM 1357 C C . ALA A 1 179 ? -7.167 -2.132 -7.466 1.00 96.31 179 ALA A C 1
ATOM 1359 O O . ALA A 1 179 ? -8.218 -2.671 -7.127 1.00 96.31 179 ALA A O 1
ATOM 1360 N N . PHE A 1 180 ? -6.536 -1.260 -6.675 1.00 98.31 180 PHE A N 1
ATOM 1361 C CA . PHE A 1 180 ? -7.053 -0.867 -5.370 1.00 98.31 180 PHE A CA 1
ATOM 1362 C C . PHE A 1 180 ? -8.394 -0.127 -5.473 1.00 98.31 180 PHE A C 1
ATOM 1364 O O . PHE A 1 180 ? -9.322 -0.460 -4.742 1.00 98.31 180 PHE A O 1
ATOM 1371 N N . CYS A 1 181 ? -8.536 0.815 -6.410 1.00 98.19 181 CYS A N 1
ATOM 1372 C CA . CYS A 1 181 ? -9.804 1.505 -6.649 1.00 98.19 181 CYS A CA 1
ATOM 1373 C C . CYS A 1 181 ? -10.905 0.552 -7.127 1.00 98.19 181 CYS A C 1
ATOM 1375 O O . CYS A 1 181 ? -12.048 0.681 -6.700 1.00 98.19 181 CYS A O 1
ATOM 1377 N N . GLU A 1 182 ? -10.574 -0.431 -7.968 1.00 98.12 182 GLU A N 1
ATOM 1378 C CA . GLU A 1 182 ? -11.525 -1.466 -8.396 1.00 98.12 182 GLU A CA 1
ATOM 1379 C C . GLU A 1 182 ? -11.994 -2.332 -7.214 1.00 98.12 182 GLU A C 1
ATOM 1381 O O . GLU A 1 182 ? -13.194 -2.562 -7.051 1.00 98.12 182 GLU A O 1
ATOM 1386 N N . ALA A 1 183 ? -11.070 -2.756 -6.346 1.00 98.69 183 ALA A N 1
ATOM 1387 C CA . ALA A 1 183 ? -11.398 -3.515 -5.141 1.00 98.69 183 ALA A CA 1
ATOM 1388 C C . ALA A 1 183 ? -12.224 -2.688 -4.139 1.00 98.69 183 ALA A C 1
ATOM 1390 O O . ALA A 1 183 ? -13.206 -3.189 -3.592 1.00 98.69 183 ALA A O 1
ATOM 1391 N N . ALA A 1 184 ? -11.868 -1.419 -3.925 1.00 98.75 184 ALA A N 1
ATOM 1392 C CA . ALA A 1 184 ? -12.611 -0.491 -3.074 1.00 98.75 184 ALA A CA 1
ATOM 1393 C C . ALA A 1 184 ? -14.025 -0.229 -3.589 1.00 98.75 184 ALA A C 1
ATOM 1395 O O . ALA A 1 184 ? -14.964 -0.222 -2.795 1.00 98.75 184 ALA A O 1
ATOM 1396 N N . LEU A 1 185 ? -14.204 -0.092 -4.905 1.00 98.75 185 LEU A N 1
ATOM 1397 C CA . LEU A 1 185 ? -15.527 0.039 -5.509 1.00 98.75 185 LEU A CA 1
ATOM 1398 C C . LEU A 1 185 ? -16.380 -1.212 -5.270 1.00 98.75 185 LEU A C 1
ATOM 1400 O O . LEU A 1 185 ? -17.547 -1.095 -4.904 1.00 98.75 185 LEU A O 1
ATOM 1404 N N . ALA A 1 186 ? -15.806 -2.408 -5.428 1.00 98.56 186 ALA A N 1
ATOM 1405 C CA . ALA A 1 186 ? -16.513 -3.655 -5.143 1.00 98.56 186 ALA A CA 1
ATOM 1406 C C . ALA A 1 186 ? -16.922 -3.758 -3.662 1.00 98.56 186 ALA A C 1
ATOM 1408 O O . ALA A 1 186 ? -18.081 -4.033 -3.365 1.00 98.56 186 ALA A O 1
ATOM 1409 N N . VAL A 1 187 ? -16.001 -3.467 -2.736 1.00 98.69 187 VAL A N 1
ATOM 1410 C CA . VAL A 1 187 ? -16.282 -3.452 -1.289 1.00 98.69 187 VAL A CA 1
ATOM 1411 C C . VAL A 1 187 ? -17.376 -2.439 -0.939 1.00 98.69 187 VAL A C 1
ATOM 1413 O O . VAL A 1 187 ? -18.270 -2.752 -0.155 1.00 98.69 187 VAL A O 1
ATOM 1416 N N . ALA A 1 188 ? -17.331 -1.243 -1.528 1.00 98.62 188 ALA A N 1
ATOM 1417 C CA . ALA A 1 188 ? -18.331 -0.207 -1.307 1.00 98.62 188 ALA A CA 1
ATOM 1418 C C . ALA A 1 188 ? -19.718 -0.620 -1.813 1.00 98.62 188 ALA A C 1
ATOM 1420 O O . ALA A 1 188 ? -20.707 -0.447 -1.105 1.00 98.62 188 ALA A O 1
ATOM 1421 N N . ASN A 1 189 ? -19.790 -1.216 -3.004 1.00 98.50 189 ASN A N 1
ATOM 1422 C CA . ASN A 1 189 ? -21.048 -1.712 -3.556 1.00 98.50 189 ASN A CA 1
ATOM 1423 C C . ASN A 1 189 ? -21.640 -2.845 -2.708 1.00 98.50 189 ASN A C 1
ATOM 1425 O O . ASN A 1 189 ? -22.843 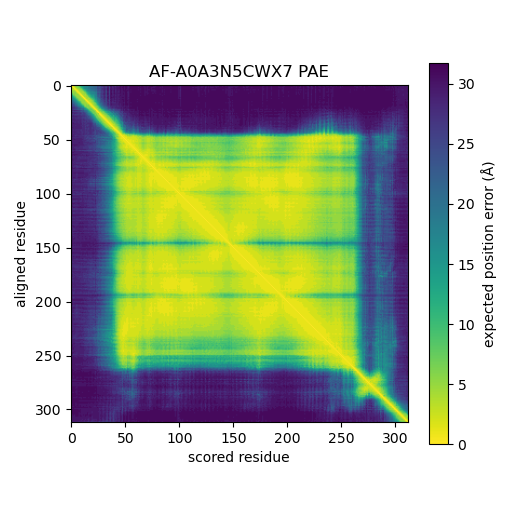-2.835 -2.459 1.00 98.50 189 ASN A O 1
ATOM 1429 N N . ASP A 1 190 ? -20.815 -3.774 -2.216 1.00 98.12 190 ASP A N 1
ATOM 1430 C CA . ASP A 1 190 ? -21.271 -4.833 -1.309 1.00 98.12 190 ASP A CA 1
ATOM 1431 C C . ASP A 1 190 ? -21.837 -4.252 -0.008 1.00 98.12 190 ASP A C 1
ATOM 1433 O O . ASP A 1 190 ? -22.897 -4.680 0.447 1.00 98.12 190 ASP A O 1
ATOM 1437 N N . TYR A 1 191 ? -21.165 -3.247 0.564 1.00 98.38 191 TYR A N 1
ATOM 1438 C CA . TYR A 1 191 ? -21.622 -2.564 1.775 1.00 98.38 191 TYR A CA 1
ATOM 1439 C C . TYR A 1 191 ? -22.980 -1.879 1.577 1.00 98.38 191 TYR A C 1
ATOM 1441 O O . TYR A 1 191 ? -23.869 -2.012 2.414 1.00 98.38 191 TYR A O 1
ATOM 1449 N N . LEU A 1 192 ? -23.158 -1.171 0.456 1.00 97.62 192 LEU A N 1
ATOM 1450 C CA . LEU A 1 192 ? -24.414 -0.489 0.129 1.00 97.62 192 LEU A CA 1
ATOM 1451 C C . LEU A 1 192 ? -25.548 -1.473 -0.178 1.00 97.62 192 LEU A C 1
ATOM 1453 O O . LEU A 1 192 ? -26.701 -1.212 0.160 1.00 97.62 192 LEU A O 1
ATOM 1457 N N . ALA A 1 193 ? -25.237 -2.595 -0.830 1.00 97.38 193 ALA A N 1
ATOM 1458 C CA . ALA A 1 193 ? -26.224 -3.606 -1.186 1.00 97.38 193 ALA A CA 1
ATOM 1459 C C . ALA A 1 193 ? -26.668 -4.435 0.025 1.00 97.38 193 ALA A C 1
ATOM 1461 O O . ALA A 1 193 ? -27.829 -4.841 0.116 1.00 97.38 193 ALA A O 1
ATOM 1462 N N . THR A 1 194 ? -25.753 -4.738 0.944 1.00 95.31 194 THR A N 1
ATOM 1463 C CA . THR A 1 194 ? -26.028 -5.547 2.133 1.00 95.31 194 THR A CA 1
ATOM 1464 C C . THR A 1 194 ? -25.151 -5.067 3.289 1.00 95.31 194 THR A C 1
ATOM 1466 O O . THR A 1 194 ? -24.049 -5.588 3.486 1.00 95.31 194 THR A O 1
ATOM 1469 N N . PRO A 1 195 ? -25.635 -4.086 4.073 1.00 90.19 195 PRO A N 1
ATOM 1470 C CA . PRO A 1 195 ? -24.930 -3.626 5.260 1.00 90.19 19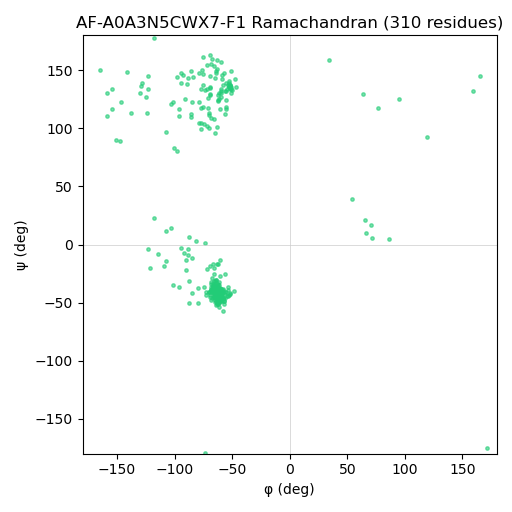5 PRO A CA 1
ATOM 1471 C C . PRO A 1 195 ? -24.643 -4.798 6.215 1.00 90.19 195 PRO A C 1
ATOM 1473 O O . PRO A 1 195 ? -25.541 -5.604 6.479 1.00 90.19 195 PRO A O 1
ATOM 1476 N N . PRO A 1 196 ? -23.405 -4.937 6.720 1.00 94.38 196 PRO A N 1
ATOM 1477 C CA . PRO A 1 196 ? -23.011 -6.088 7.518 1.00 94.38 196 PRO A CA 1
ATOM 1478 C C . PRO A 1 196 ? -23.573 -6.013 8.942 1.00 94.38 196 PRO A C 1
ATOM 1480 O O . PRO A 1 196 ? -23.469 -4.982 9.605 1.00 94.38 196 PRO A O 1
ATOM 1483 N N . GLU A 1 197 ? -24.082 -7.137 9.455 1.00 92.81 197 GLU A N 1
ATOM 1484 C CA . GLU A 1 197 ? -24.410 -7.272 10.884 1.00 92.81 197 GLU A CA 1
ATOM 1485 C C . GLU A 1 197 ? -23.138 -7.275 11.750 1.00 92.81 197 GLU A C 1
ATOM 1487 O O . GLU A 1 197 ? -23.086 -6.627 12.794 1.00 92.81 197 GLU A O 1
ATOM 1492 N N . ASP A 1 198 ? -22.086 -7.962 11.285 1.00 95.88 198 ASP A N 1
ATOM 1493 C CA . ASP A 1 198 ? -20.754 -7.954 11.895 1.00 95.88 198 ASP A CA 1
ATOM 1494 C C . ASP A 1 198 ? -19.767 -7.158 11.031 1.00 95.88 198 ASP A C 1
ATOM 1496 O O . ASP A 1 198 ? -19.166 -7.659 10.072 1.00 95.88 198 ASP A O 1
ATOM 1500 N N . PHE A 1 199 ? -19.572 -5.896 11.411 1.00 96.88 199 PHE A N 1
ATOM 1501 C CA . PHE A 1 199 ? -18.619 -5.007 10.754 1.00 96.88 199 PHE A CA 1
ATOM 1502 C C . PHE A 1 199 ? -17.161 -5.465 10.898 1.00 96.88 199 PHE A C 1
ATOM 1504 O O . PHE A 1 199 ? -16.361 -5.219 10.000 1.00 96.88 199 PHE A O 1
ATOM 1511 N N . GLY A 1 200 ? -16.796 -6.141 11.993 1.00 96.62 200 GLY A N 1
ATOM 1512 C CA . GLY A 1 200 ? -15.431 -6.628 12.196 1.00 96.62 200 GLY A CA 1
ATOM 1513 C C . GLY A 1 200 ? -15.058 -7.674 11.150 1.00 96.62 200 GLY A C 1
ATOM 1514 O O . GLY A 1 200 ? -14.031 -7.554 10.481 1.00 96.62 200 GLY A O 1
ATOM 1515 N N . THR A 1 201 ? -15.940 -8.653 10.945 1.00 96.69 201 THR A N 1
ATOM 1516 C CA . THR A 1 201 ? -15.775 -9.668 9.895 1.00 96.69 201 THR A CA 1
ATOM 1517 C C . THR A 1 201 ? -15.772 -9.044 8.498 1.00 96.69 201 THR A C 1
ATOM 1519 O O . THR A 1 201 ? -14.913 -9.375 7.676 1.00 96.69 201 THR A O 1
ATOM 1522 N N . PHE A 1 202 ? -16.673 -8.091 8.236 1.00 98.00 202 PHE A N 1
ATOM 1523 C CA . PHE A 1 202 ? -16.694 -7.359 6.968 1.00 98.00 202 PHE A CA 1
ATOM 1524 C C . PHE A 1 202 ? -15.379 -6.611 6.705 1.00 98.00 202 PHE A C 1
ATOM 1526 O O . PHE A 1 202 ? -14.828 -6.705 5.608 1.00 98.00 202 PHE A O 1
ATOM 1533 N N . ALA A 1 203 ? -14.846 -5.915 7.711 1.00 98.19 203 ALA A N 1
ATOM 1534 C CA . ALA A 1 203 ? -13.615 -5.144 7.606 1.00 98.19 203 ALA A CA 1
ATOM 1535 C C . ALA A 1 203 ? -12.395 -6.029 7.323 1.00 98.19 203 ALA A C 1
ATOM 1537 O O . ALA A 1 203 ? -11.596 -5.699 6.450 1.00 98.19 203 ALA A O 1
ATOM 1538 N N . MET A 1 204 ? -12.270 -7.180 7.991 1.00 97.81 204 MET A N 1
ATOM 1539 C CA . MET A 1 204 ? -11.183 -8.133 7.725 1.00 97.81 204 MET A CA 1
ATOM 1540 C C . MET A 1 204 ? -11.253 -8.689 6.295 1.00 97.81 204 MET A C 1
ATOM 1542 O O . MET A 1 204 ? -10.246 -8.721 5.587 1.00 97.81 204 MET A O 1
ATOM 1546 N N . ALA A 1 205 ? -12.448 -9.066 5.829 1.00 97.56 205 ALA A N 1
ATOM 1547 C CA . ALA A 1 205 ? -12.642 -9.537 4.458 1.00 97.56 205 ALA A CA 1
ATOM 1548 C C . ALA A 1 205 ? -12.405 -8.427 3.415 1.00 97.56 205 ALA A C 1
ATOM 1550 O O . ALA A 1 205 ? -11.882 -8.681 2.330 1.00 97.56 205 ALA A O 1
ATOM 1551 N N . GLY A 1 206 ? -12.790 -7.187 3.724 1.00 98.31 206 GLY A N 1
ATOM 1552 C CA . GLY A 1 206 ? -12.517 -6.013 2.898 1.00 98.31 206 GLY A CA 1
ATOM 1553 C C . GLY A 1 206 ? -11.024 -5.701 2.810 1.00 98.31 206 GLY A C 1
ATOM 1554 O O . GLY A 1 206 ? -10.507 -5.507 1.712 1.00 98.31 206 GLY A O 1
ATOM 1555 N N . LEU A 1 207 ? -10.311 -5.741 3.940 1.00 98.62 207 LEU A N 1
ATOM 1556 C CA . LEU A 1 207 ? -8.863 -5.546 3.988 1.00 98.62 207 LEU A CA 1
ATOM 1557 C C . LEU A 1 207 ? -8.135 -6.597 3.149 1.00 98.62 207 LEU A C 1
ATOM 1559 O O . LEU A 1 207 ? -7.277 -6.238 2.352 1.00 98.62 207 LEU A O 1
ATOM 1563 N N . GLN A 1 208 ? -8.535 -7.868 3.238 1.00 97.62 208 GLN A N 1
ATOM 1564 C CA . GLN A 1 208 ? -7.951 -8.925 2.410 1.00 97.62 208 GLN A CA 1
ATOM 1565 C C . GLN A 1 208 ? -8.144 -8.664 0.908 1.00 97.62 208 GLN A C 1
ATOM 1567 O O . GLN A 1 208 ? -7.242 -8.913 0.110 1.00 97.62 208 GLN A O 1
ATOM 1572 N N . ARG A 1 209 ? -9.302 -8.130 0.501 1.00 98.31 209 ARG A N 1
ATOM 1573 C CA . ARG A 1 209 ? -9.548 -7.747 -0.899 1.00 98.31 209 ARG A CA 1
ATOM 1574 C C . ARG A 1 209 ? -8.661 -6.588 -1.344 1.00 98.31 209 ARG A C 1
ATOM 1576 O O . ARG A 1 209 ? -8.205 -6.588 -2.486 1.00 98.31 209 ARG A O 1
ATOM 1583 N N . TYR A 1 210 ? -8.380 -5.638 -0.453 1.00 98.50 210 TYR A N 1
ATOM 1584 C CA . TYR A 1 210 ? -7.391 -4.594 -0.715 1.00 98.50 210 TYR A CA 1
ATOM 1585 C C . TYR A 1 210 ? -6.001 -5.211 -0.882 1.00 98.50 210 TYR A C 1
ATOM 1587 O O . TYR A 1 210 ? -5.390 -5.009 -1.926 1.00 98.50 210 TYR A O 1
ATOM 1595 N N . GLU A 1 211 ? -5.552 -6.053 0.052 1.00 97.56 211 GLU A N 1
ATOM 1596 C CA . GLU A 1 211 ? -4.253 -6.740 -0.030 1.00 97.56 211 GLU A CA 1
ATOM 1597 C C . GLU A 1 211 ? -4.067 -7.515 -1.341 1.00 97.56 211 GLU A C 1
ATOM 1599 O O . GLU A 1 211 ? -2.994 -7.472 -1.937 1.00 97.56 211 GLU A O 1
ATOM 1604 N N . MET A 1 212 ? -5.112 -8.168 -1.851 1.00 96.38 212 MET A N 1
ATOM 1605 C CA . MET A 1 212 ? -5.047 -8.878 -3.134 1.00 96.38 212 MET A CA 1
ATOM 1606 C C . MET A 1 212 ? -4.803 -7.949 -4.335 1.00 96.38 212 MET A C 1
ATOM 1608 O O . MET A 1 212 ? -4.063 -8.310 -5.252 1.00 96.38 212 MET A O 1
ATOM 1612 N N . ALA A 1 213 ? -5.403 -6.754 -4.353 1.00 96.56 213 ALA A N 1
ATOM 1613 C CA . ALA A 1 213 ? -5.170 -5.768 -5.416 1.00 96.56 213 ALA A CA 1
ATOM 1614 C C . ALA A 1 213 ? -3.710 -5.293 -5.437 1.00 96.56 213 ALA A C 1
ATOM 1616 O O . ALA A 1 213 ? -3.094 -5.083 -6.484 1.00 96.56 213 ALA A O 1
ATOM 1617 N N . PHE A 1 214 ? -3.165 -5.164 -4.243 1.00 97.25 214 PHE A N 1
ATOM 1618 C CA . PHE A 1 214 ? -1.801 -4.797 -3.947 1.00 97.25 214 PHE A CA 1
ATOM 1619 C C . PHE A 1 214 ? -0.817 -5.924 -4.344 1.00 97.25 214 PHE A C 1
ATOM 1621 O O . PHE A 1 214 ? 0.142 -5.675 -5.081 1.00 97.25 214 PHE A O 1
ATOM 1628 N N . ASP A 1 215 ? -1.115 -7.188 -4.021 1.00 95.81 215 ASP A N 1
ATOM 1629 C CA . ASP A 1 215 ? -0.330 -8.353 -4.463 1.00 95.81 215 ASP A CA 1
ATOM 1630 C C . ASP A 1 215 ? -0.294 -8.540 -5.980 1.00 95.81 215 ASP A C 1
ATOM 1632 O O . ASP A 1 215 ? 0.759 -8.866 -6.539 1.00 95.81 215 ASP A O 1
ATOM 1636 N N . GLN A 1 216 ? -1.387 -8.227 -6.677 1.00 94.81 216 GLN A N 1
ATOM 1637 C CA . GLN A 1 216 ? -1.394 -8.219 -8.137 1.00 94.81 216 GLN A CA 1
ATOM 1638 C C . GLN A 1 216 ? -0.334 -7.260 -8.706 1.00 94.81 216 GLN A C 1
ATOM 1640 O O . GLN A 1 216 ? 0.346 -7.589 -9.683 1.00 94.81 216 GLN A O 1
ATOM 1645 N N . PHE A 1 217 ? -0.174 -6.077 -8.106 1.00 95.56 217 PHE A N 1
ATOM 1646 C CA . PHE A 1 217 ? 0.855 -5.123 -8.511 1.00 95.56 217 PHE A CA 1
ATOM 1647 C C . PHE A 1 217 ? 2.266 -5.671 -8.261 1.00 95.56 217 PHE A C 1
ATOM 1649 O O . PHE A 1 217 ? 3.089 -5.665 -9.181 1.00 95.56 217 PHE A O 1
ATOM 1656 N N . TRP A 1 218 ? 2.548 -6.190 -7.064 1.00 95.69 218 TRP A N 1
ATOM 1657 C CA . TRP A 1 218 ? 3.882 -6.714 -6.759 1.00 95.69 218 TRP A CA 1
ATOM 1658 C C . TRP A 1 218 ? 4.246 -7.944 -7.581 1.00 95.69 218 TRP A C 1
ATOM 1660 O O . TRP A 1 218 ? 5.400 -8.078 -7.979 1.00 95.69 218 TRP A O 1
ATOM 1670 N N . SER A 1 219 ? 3.285 -8.813 -7.887 1.00 95.38 219 SER A N 1
ATOM 1671 C CA . SER A 1 219 ? 3.505 -9.967 -8.762 1.00 95.38 219 SER A CA 1
ATOM 1672 C C . SER A 1 219 ? 3.908 -9.532 -10.177 1.00 95.38 219 SER A C 1
ATOM 1674 O O . SER A 1 219 ? 4.929 -9.988 -10.689 1.00 95.38 219 SER A O 1
ATOM 1676 N N . ARG A 1 220 ? 3.216 -8.543 -10.765 1.00 95.56 220 ARG A N 1
ATOM 1677 C CA . ARG A 1 220 ? 3.632 -7.938 -12.050 1.00 95.56 220 ARG A CA 1
ATOM 1678 C C . ARG A 1 220 ? 5.008 -7.275 -11.964 1.00 95.56 220 ARG A C 1
ATOM 1680 O O . ARG A 1 220 ? 5.770 -7.292 -12.928 1.00 95.56 220 ARG A O 1
ATOM 1687 N N . TYR A 1 221 ? 5.338 -6.674 -10.822 1.00 96.19 221 TYR A N 1
ATOM 1688 C CA . TYR A 1 221 ? 6.653 -6.074 -10.614 1.00 96.19 221 TYR A CA 1
ATOM 1689 C C . TYR A 1 221 ? 7.765 -7.136 -10.554 1.00 96.19 221 TYR A C 1
ATOM 1691 O O . TYR A 1 221 ? 8.831 -6.939 -11.130 1.00 96.19 221 TYR A O 1
ATOM 1699 N N . GLU A 1 222 ? 7.531 -8.284 -9.911 1.00 96.00 222 GLU A N 1
ATOM 1700 C CA . GLU A 1 222 ? 8.475 -9.414 -9.904 1.00 96.00 222 GLU A CA 1
ATOM 1701 C C . GLU A 1 222 ? 8.700 -10.001 -11.300 1.00 96.00 222 GLU A C 1
ATOM 1703 O O . GLU A 1 222 ? 9.842 -10.295 -11.671 1.00 96.00 222 GLU A O 1
ATOM 1708 N N . GLU A 1 223 ? 7.636 -10.123 -12.095 1.00 96.31 223 GLU A N 1
ATOM 1709 C CA . GLU A 1 223 ? 7.728 -10.515 -13.505 1.00 96.31 223 GLU A CA 1
ATOM 1710 C C . GLU A 1 223 ? 8.591 -9.522 -14.294 1.00 96.31 223 GLU A C 1
ATOM 1712 O O . GLU A 1 223 ? 9.506 -9.933 -15.013 1.00 96.31 223 GLU A O 1
ATOM 1717 N N . TYR A 1 224 ? 8.372 -8.216 -14.094 1.00 96.12 224 TYR A N 1
ATOM 1718 C CA . TYR A 1 224 ? 9.200 -7.157 -14.674 1.00 96.12 224 TYR A CA 1
ATOM 1719 C C . TYR A 1 224 ? 10.677 -7.299 -14.287 1.00 96.12 224 TYR A C 1
ATOM 1721 O O . TYR A 1 224 ? 11.532 -7.246 -15.176 1.00 96.12 224 TYR A O 1
ATOM 1729 N N . LYS A 1 225 ? 10.997 -7.498 -12.999 1.00 96.12 225 LYS A N 1
ATOM 1730 C CA . LYS A 1 225 ? 12.389 -7.668 -12.542 1.00 96.12 225 LYS A CA 1
ATOM 1731 C C . LYS A 1 225 ? 13.036 -8.870 -13.218 1.00 96.12 225 LYS A C 1
ATOM 1733 O O . LYS A 1 225 ? 14.107 -8.748 -13.795 1.00 96.12 225 LYS A O 1
ATOM 1738 N N . THR A 1 226 ? 12.341 -10.004 -13.227 1.00 96.94 226 THR A N 1
ATOM 1739 C CA . THR A 1 226 ? 12.843 -11.248 -13.825 1.00 96.94 226 THR A CA 1
ATOM 1740 C C . THR A 1 226 ? 13.112 -11.090 -15.323 1.00 96.94 226 THR A C 1
ATOM 1742 O O . THR A 1 226 ? 14.171 -11.487 -15.815 1.00 96.94 226 THR A O 1
ATOM 1745 N N . ALA A 1 227 ? 12.171 -10.491 -16.058 1.00 96.62 227 ALA A N 1
ATOM 1746 C CA . ALA A 1 227 ? 12.315 -10.244 -17.489 1.00 96.62 227 ALA A CA 1
ATOM 1747 C C . ALA A 1 227 ? 13.438 -9.237 -17.782 1.00 96.62 227 ALA A C 1
ATOM 1749 O O . ALA A 1 227 ? 14.201 -9.405 -18.734 1.00 96.62 227 ALA A O 1
ATOM 1750 N N . SER A 1 228 ? 13.565 -8.215 -16.939 1.00 96.38 228 SER A N 1
ATOM 1751 C CA . SER A 1 228 ? 14.614 -7.207 -17.033 1.00 96.38 228 SER A CA 1
ATOM 1752 C C . SER A 1 228 ? 16.001 -7.787 -16.786 1.00 96.38 228 SER A C 1
ATOM 1754 O O . SER A 1 228 ? 16.894 -7.557 -17.591 1.00 96.38 228 SER A O 1
ATOM 1756 N N . ASP A 1 229 ? 16.169 -8.615 -15.756 1.00 96.19 229 ASP A N 1
ATOM 1757 C CA . ASP A 1 229 ? 17.440 -9.278 -15.453 1.00 96.19 229 ASP A CA 1
ATOM 1758 C C . ASP A 1 229 ? 17.844 -10.265 -16.560 1.00 96.19 229 ASP A C 1
ATOM 1760 O O . ASP A 1 229 ? 19.027 -10.471 -16.845 1.00 96.19 229 ASP A O 1
ATOM 1764 N N . ALA A 1 230 ? 16.868 -10.918 -17.199 1.00 96.75 230 ALA A N 1
ATOM 1765 C CA . ALA A 1 230 ? 17.119 -11.747 -18.375 1.00 96.75 230 ALA A CA 1
ATOM 1766 C C . ALA A 1 230 ? 17.603 -10.901 -19.564 1.00 96.75 230 ALA A C 1
ATOM 1768 O O . ALA A 1 230 ? 18.602 -11.255 -20.197 1.00 96.75 230 ALA A O 1
ATOM 1769 N N . TRP A 1 231 ? 16.949 -9.764 -19.818 1.00 95.25 231 TRP A N 1
ATOM 1770 C CA . TRP A 1 231 ? 17.364 -8.813 -20.846 1.00 95.25 231 TRP A CA 1
ATOM 1771 C C . TRP A 1 231 ? 18.762 -8.247 -20.560 1.00 95.25 231 TRP A C 1
ATOM 1773 O O . TRP A 1 231 ? 19.612 -8.234 -21.448 1.00 95.25 231 TRP A O 1
ATOM 1783 N N . ASP A 1 232 ? 19.044 -7.856 -19.316 1.00 95.31 232 ASP A N 1
ATOM 1784 C CA . ASP A 1 232 ? 20.315 -7.259 -18.898 1.00 95.31 232 ASP A CA 1
ATOM 1785 C C . ASP A 1 232 ? 21.479 -8.244 -19.087 1.00 95.31 232 ASP A C 1
ATOM 1787 O O . ASP A 1 232 ? 22.536 -7.864 -19.596 1.00 95.31 232 ASP A O 1
ATOM 1791 N N . ARG A 1 233 ? 21.274 -9.534 -18.777 1.00 96.12 233 ARG A N 1
ATOM 1792 C CA . ARG A 1 233 ? 22.270 -10.593 -19.023 1.00 96.12 233 ARG A 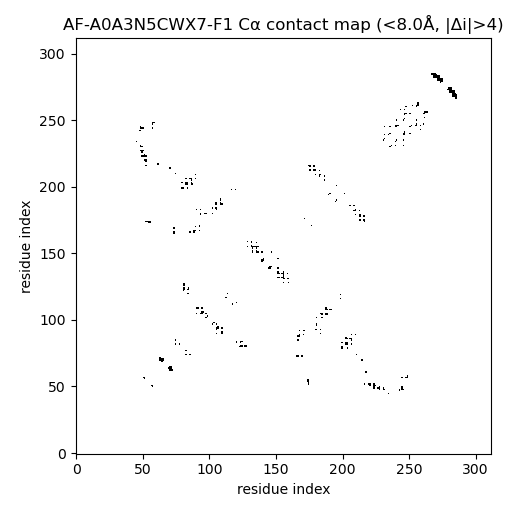CA 1
ATOM 1793 C C . ARG A 1 233 ? 22.546 -10.832 -20.505 1.00 96.12 233 ARG A C 1
ATOM 1795 O O . ARG A 1 233 ? 23.682 -11.139 -20.860 1.00 96.12 233 ARG A O 1
ATOM 1802 N N . GLN A 1 234 ? 21.529 -10.731 -21.358 1.00 93.81 234 GLN A N 1
ATOM 1803 C CA . GLN A 1 234 ? 21.663 -11.027 -22.786 1.00 93.81 234 GLN A CA 1
ATOM 1804 C C . GLN A 1 234 ? 22.170 -9.823 -23.594 1.00 93.81 234 GLN A C 1
ATOM 1806 O O . GLN A 1 234 ? 23.017 -9.977 -24.475 1.00 93.81 234 GLN A O 1
ATOM 1811 N N . TYR A 1 235 ? 21.667 -8.627 -23.292 1.00 91.94 235 TYR A N 1
ATOM 1812 C CA . TYR A 1 235 ? 21.830 -7.427 -24.114 1.00 91.94 235 TYR A CA 1
ATOM 1813 C C . TYR A 1 235 ? 22.503 -6.266 -23.379 1.00 91.94 235 TYR A C 1
ATOM 1815 O O . TYR A 1 235 ? 23.063 -5.390 -24.039 1.00 91.94 235 TYR A O 1
ATOM 1823 N N . GLY A 1 236 ? 22.508 -6.253 -22.043 1.00 90.94 236 GLY A N 1
ATOM 1824 C CA . GLY A 1 236 ? 22.928 -5.101 -21.239 1.00 90.94 236 GLY A CA 1
ATOM 1825 C C . GLY A 1 236 ? 24.347 -4.613 -21.540 1.00 90.94 236 GLY A C 1
ATOM 1826 O O . GLY A 1 236 ? 24.561 -3.413 -21.686 1.00 90.94 236 GLY A O 1
ATOM 1827 N N . ALA A 1 237 ? 25.305 -5.521 -21.748 1.00 90.12 237 ALA A N 1
ATOM 1828 C CA . ALA A 1 237 ? 26.691 -5.145 -22.047 1.00 90.12 237 ALA A CA 1
ATOM 1829 C C . ALA A 1 237 ? 26.858 -4.392 -23.382 1.00 90.12 237 ALA A C 1
ATOM 1831 O O . ALA A 1 237 ? 27.765 -3.575 -23.515 1.00 90.12 237 ALA A O 1
ATOM 1832 N N . ARG A 1 238 ? 26.008 -4.672 -24.379 1.00 88.00 238 ARG A N 1
ATOM 1833 C CA . ARG A 1 238 ? 26.113 -4.078 -25.723 1.00 88.00 238 ARG A CA 1
ATOM 1834 C C . ARG A 1 238 ? 25.113 -2.946 -25.947 1.00 88.00 238 ARG A C 1
ATOM 1836 O O . ARG A 1 238 ? 25.431 -1.988 -26.642 1.00 88.00 238 ARG A O 1
ATOM 1843 N N . TYR A 1 239 ? 23.920 -3.062 -25.371 1.00 89.00 239 TYR A N 1
ATOM 1844 C CA . TYR A 1 239 ? 22.781 -2.190 -25.653 1.00 89.00 239 TYR A CA 1
ATOM 1845 C C . TYR A 1 239 ? 22.224 -1.494 -24.406 1.00 89.00 239 TYR A C 1
ATOM 1847 O O . TYR A 1 239 ? 21.340 -0.659 -24.534 1.00 89.00 239 TYR A O 1
ATOM 1855 N N . GLY A 1 240 ? 22.730 -1.778 -23.202 1.00 87.44 240 GLY A N 1
ATOM 1856 C CA . GLY A 1 240 ? 22.212 -1.194 -21.960 1.00 87.44 240 GLY A CA 1
ATOM 1857 C C . GLY A 1 240 ? 22.226 0.334 -21.967 1.00 87.44 240 GLY A C 1
ATOM 1858 O O . GLY A 1 240 ? 21.212 0.968 -21.706 1.00 87.44 240 GLY A O 1
ATOM 1859 N N . ALA A 1 241 ? 23.333 0.946 -22.389 1.00 87.44 241 ALA A N 1
ATOM 1860 C CA . ALA A 1 241 ? 23.458 2.404 -22.425 1.00 87.44 241 ALA A CA 1
ATOM 1861 C C . ALA A 1 241 ? 22.462 3.112 -23.372 1.00 87.44 241 ALA A C 1
ATOM 1863 O O . ALA A 1 241 ? 22.275 4.318 -23.240 1.00 87.44 241 ALA A O 1
ATOM 1864 N N . SER A 1 242 ? 21.818 2.397 -24.308 1.00 86.12 242 SER A N 1
ATOM 1865 C CA . SER A 1 242 ? 20.775 2.967 -25.176 1.00 86.12 242 SER A CA 1
ATOM 1866 C C . SER A 1 242 ? 19.358 2.806 -24.620 1.00 86.12 242 SER A C 1
ATOM 1868 O O . SER A 1 242 ? 18.418 3.350 -25.195 1.00 86.12 242 SER A O 1
ATOM 1870 N N . GLN A 1 243 ? 19.181 2.059 -23.526 1.00 87.56 243 GLN A N 1
ATOM 1871 C CA . GLN A 1 243 ? 17.875 1.791 -22.933 1.00 87.56 243 GLN A CA 1
ATOM 1872 C C . GLN A 1 243 ? 17.660 2.643 -21.673 1.00 87.56 243 GLN A C 1
ATOM 1874 O O . GLN A 1 243 ? 18.392 2.471 -20.693 1.00 87.56 243 GLN A O 1
ATOM 1879 N N . PRO A 1 244 ? 16.616 3.491 -21.627 1.00 85.94 244 PRO A N 1
ATOM 1880 C CA . PRO A 1 244 ? 16.310 4.334 -20.470 1.00 85.94 244 PRO A CA 1
ATOM 1881 C C . PRO A 1 244 ? 16.232 3.570 -19.141 1.00 85.94 244 PRO A C 1
ATOM 1883 O O . PRO A 1 244 ? 16.775 4.028 -18.139 1.00 85.94 244 PRO A O 1
ATOM 1886 N N . GLY A 1 245 ? 15.622 2.379 -19.131 1.00 88.44 245 GLY A N 1
ATOM 1887 C CA . GLY A 1 245 ? 15.498 1.570 -17.913 1.00 88.44 245 GLY A CA 1
ATOM 1888 C C . GLY A 1 245 ? 16.824 1.003 -17.401 1.00 88.44 245 GLY A C 1
ATOM 1889 O O . GLY A 1 245 ? 17.021 0.901 -16.196 1.00 88.44 245 GLY A O 1
ATOM 1890 N N . TRP A 1 246 ? 17.765 0.693 -18.295 1.00 92.00 246 TRP A N 1
ATOM 1891 C CA . TRP A 1 246 ? 19.103 0.257 -17.891 1.00 92.00 246 TRP A CA 1
ATOM 1892 C C . TRP A 1 246 ? 19.909 1.438 -17.347 1.00 92.00 246 TRP A C 1
ATOM 1894 O O . TRP A 1 246 ? 20.530 1.327 -16.293 1.00 92.00 246 TRP A O 1
ATOM 1904 N N . VAL A 1 247 ? 19.849 2.597 -18.018 1.00 91.12 247 VAL A N 1
ATOM 1905 C CA . VAL A 1 247 ? 20.512 3.832 -17.563 1.00 91.12 247 VAL A CA 1
ATOM 1906 C C . VAL A 1 247 ? 19.977 4.274 -16.200 1.00 91.12 247 VAL A C 1
ATOM 1908 O O . VAL A 1 247 ? 20.759 4.689 -15.346 1.00 91.12 247 VAL A O 1
ATOM 1911 N N . ALA A 1 248 ? 18.674 4.125 -15.952 1.00 89.50 248 ALA A N 1
ATOM 1912 C CA . ALA A 1 248 ? 18.074 4.428 -14.656 1.00 89.50 248 ALA A CA 1
ATOM 1913 C C . ALA A 1 248 ? 18.709 3.619 -13.506 1.00 89.50 248 ALA A C 1
ATOM 1915 O O . ALA A 1 248 ? 18.951 4.174 -12.430 1.00 89.50 248 ALA A O 1
ATOM 1916 N N . LEU A 1 249 ? 19.040 2.344 -13.742 1.00 91.56 249 LEU A N 1
ATOM 1917 C CA . LEU A 1 249 ? 19.603 1.442 -12.731 1.00 91.56 249 LEU A CA 1
ATOM 1918 C C . LEU A 1 249 ? 21.131 1.521 -12.638 1.00 91.56 249 LEU A C 1
ATOM 1920 O O . LEU A 1 249 ? 21.674 1.700 -11.551 1.00 91.56 249 LEU A O 1
ATOM 1924 N N . TYR A 1 250 ? 21.819 1.424 -13.774 1.00 92.88 250 TYR A N 1
ATOM 1925 C CA . TYR A 1 250 ? 23.269 1.207 -13.844 1.00 92.88 250 TYR A CA 1
ATOM 1926 C C . TYR A 1 250 ? 24.046 2.386 -14.438 1.00 92.88 250 TYR A C 1
ATOM 1928 O O . TYR A 1 250 ? 25.277 2.377 -14.428 1.00 92.88 250 TYR A O 1
ATOM 1936 N N . GLY A 1 251 ? 23.351 3.388 -14.981 1.00 88.75 251 GLY A N 1
ATOM 1937 C CA . GLY A 1 251 ? 23.985 4.556 -15.580 1.00 88.75 251 GLY A CA 1
ATOM 1938 C C . GLY A 1 251 ? 24.733 5.410 -14.557 1.00 88.75 251 GLY A C 1
ATOM 1939 O O . GLY A 1 251 ? 24.389 5.455 -13.375 1.00 88.75 251 GLY A O 1
ATOM 1940 N N . THR A 1 252 ? 25.747 6.134 -15.022 1.00 89.62 252 THR A N 1
ATOM 1941 C CA . THR A 1 252 ? 26.386 7.198 -14.241 1.00 89.62 252 THR A CA 1
ATOM 1942 C C . THR A 1 252 ? 25.433 8.380 -14.069 1.00 89.62 252 THR A C 1
ATOM 1944 O O . THR A 1 252 ? 24.462 8.528 -14.809 1.00 89.62 252 THR A O 1
ATOM 1947 N N . GLU A 1 253 ? 25.717 9.267 -13.118 1.00 85.44 253 GLU A N 1
ATOM 1948 C CA . GLU A 1 253 ? 24.922 10.482 -12.910 1.00 85.44 253 GLU A CA 1
ATOM 1949 C C . GLU A 1 253 ? 24.804 11.323 -14.192 1.00 85.44 253 GLU A C 1
ATOM 1951 O O . GLU A 1 253 ? 23.702 11.692 -14.591 1.00 85.44 253 GLU A O 1
ATOM 1956 N N . ALA A 1 254 ? 25.912 11.509 -14.916 1.00 84.50 254 ALA A N 1
ATOM 1957 C CA . ALA A 1 254 ? 25.920 12.203 -16.202 1.00 84.50 254 ALA A CA 1
ATOM 1958 C C . ALA A 1 254 ? 25.007 11.529 -17.244 1.00 84.50 254 ALA A C 1
ATOM 1960 O O . ALA A 1 254 ? 24.289 12.212 -17.972 1.00 84.50 254 ALA A O 1
ATOM 1961 N N . GLN A 1 255 ? 24.992 10.192 -17.301 1.00 83.19 255 GLN A N 1
ATOM 1962 C CA . GLN A 1 255 ? 24.109 9.446 -18.204 1.00 83.19 255 GLN A CA 1
ATOM 1963 C C . GLN A 1 255 ? 22.639 9.571 -17.794 1.00 83.19 255 GLN A C 1
ATOM 1965 O O . GLN A 1 255 ? 21.776 9.718 -18.656 1.00 83.19 255 GLN A O 1
ATOM 1970 N N . LYS A 1 256 ? 22.344 9.554 -16.490 1.00 83.50 256 LYS A N 1
ATOM 1971 C CA . LYS A 1 256 ? 20.984 9.747 -15.970 1.00 83.50 256 LYS A CA 1
ATOM 1972 C C . LYS A 1 256 ? 20.465 11.161 -16.244 1.00 83.50 256 LYS A C 1
ATOM 1974 O O . LYS A 1 256 ? 19.311 11.295 -16.640 1.00 83.50 256 LYS A O 1
ATOM 1979 N N . ILE A 1 257 ? 21.306 12.190 -16.111 1.00 82.06 257 ILE A N 1
ATOM 1980 C CA . ILE A 1 257 ? 20.973 13.573 -16.497 1.00 82.06 257 ILE A CA 1
ATOM 1981 C C . ILE A 1 257 ? 20.706 13.653 -18.006 1.00 82.06 257 ILE A C 1
ATOM 1983 O O . ILE A 1 257 ? 19.673 14.172 -18.419 1.00 82.06 257 ILE A O 1
ATOM 1987 N N . ALA A 1 258 ? 21.589 13.084 -18.834 1.00 78.56 258 ALA A N 1
ATOM 1988 C CA . ALA A 1 258 ? 21.420 13.081 -20.290 1.00 78.56 258 ALA A CA 1
ATOM 1989 C C . ALA A 1 258 ? 20.145 12.345 -20.744 1.00 78.56 258 ALA A C 1
ATOM 1991 O O . ALA A 1 258 ? 19.520 12.736 -21.727 1.00 78.56 258 ALA A O 1
ATOM 1992 N N . ALA A 1 259 ? 19.733 11.307 -20.012 1.00 74.12 259 ALA A N 1
ATOM 1993 C CA . ALA A 1 259 ? 18.488 10.577 -20.241 1.00 74.12 259 ALA A CA 1
ATOM 1994 C C . ALA A 1 259 ? 17.240 11.262 -19.641 1.00 74.12 259 ALA A C 1
ATOM 1996 O O . ALA A 1 259 ? 16.154 10.688 -19.704 1.00 74.12 259 ALA A O 1
ATOM 1997 N N . GLY A 1 260 ? 17.377 12.451 -19.037 1.00 76.50 260 GLY A N 1
ATOM 1998 C CA . GLY A 1 260 ? 16.276 13.193 -18.410 1.00 76.50 260 GLY A CA 1
ATOM 1999 C C . GLY A 1 260 ? 15.738 12.569 -17.116 1.00 76.50 260 GLY A C 1
ATOM 2000 O O . GLY A 1 260 ? 14.635 12.900 -16.694 1.00 76.50 260 GLY A O 1
ATOM 2001 N N . MET A 1 261 ? 16.490 11.654 -16.495 1.00 74.06 261 MET A N 1
ATOM 2002 C CA . MET A 1 261 ? 16.083 10.914 -15.289 1.00 74.06 261 MET A CA 1
ATOM 2003 C C . MET A 1 261 ? 16.481 11.617 -13.988 1.00 74.06 261 MET A C 1
ATOM 2005 O O . MET A 1 261 ? 15.900 11.349 -12.940 1.00 74.06 261 MET A O 1
ATOM 2009 N N . LEU A 1 262 ? 17.481 12.496 -14.044 1.00 75.88 262 LEU A N 1
ATOM 2010 C CA . LEU A 1 262 ? 17.882 13.368 -12.944 1.00 75.88 262 LEU A CA 1
ATOM 2011 C C . LEU A 1 262 ? 17.812 14.816 -13.410 1.00 75.88 262 LEU A C 1
ATOM 2013 O O . LEU A 1 262 ? 18.132 15.115 -14.563 1.00 75.88 262 LEU A O 1
ATOM 2017 N N . ALA A 1 263 ? 17.426 15.710 -12.500 1.00 71.00 263 ALA A N 1
ATOM 2018 C CA . ALA A 1 263 ? 17.601 17.134 -12.729 1.00 71.00 263 ALA A CA 1
ATOM 2019 C C . ALA A 1 263 ? 19.095 17.408 -12.933 1.00 71.00 263 ALA A C 1
ATOM 2021 O O . ALA A 1 263 ? 19.929 16.923 -12.163 1.00 71.00 263 ALA A O 1
ATOM 2022 N N . ALA A 1 264 ? 19.432 18.166 -13.977 1.00 67.62 264 ALA A N 1
ATOM 2023 C CA . ALA A 1 264 ? 20.777 18.705 -14.087 1.00 67.62 264 ALA A CA 1
ATOM 2024 C C . ALA A 1 264 ? 21.048 19.567 -12.842 1.00 67.62 264 ALA A C 1
ATOM 2026 O O . ALA A 1 264 ? 20.118 20.236 -12.375 1.00 67.62 264 ALA A O 1
ATOM 2027 N N . PRO A 1 265 ? 22.274 19.549 -12.290 1.00 65.69 265 PRO A N 1
ATOM 2028 C CA . PRO A 1 265 ? 22.618 20.450 -11.202 1.00 65.69 265 PRO A CA 1
ATOM 2029 C C . PRO A 1 265 ? 22.261 21.877 -11.617 1.00 65.69 265 PRO A C 1
ATOM 2031 O O . PRO A 1 265 ? 22.542 22.274 -12.755 1.00 65.69 265 PRO A O 1
ATOM 2034 N N . GLU A 1 266 ? 21.609 22.620 -10.715 1.00 63.19 266 GLU A N 1
ATOM 2035 C CA . GLU A 1 266 ? 21.363 24.036 -10.965 1.00 63.19 266 GLU A CA 1
ATOM 2036 C C . GLU A 1 266 ? 22.704 24.699 -11.279 1.00 63.19 266 GLU A C 1
ATOM 2038 O O . GLU A 1 266 ? 23.707 24.408 -10.614 1.00 63.19 266 GLU A O 1
ATOM 2043 N N . PRO A 1 267 ? 22.763 25.520 -12.336 1.00 60.22 267 PRO A N 1
ATOM 2044 C CA . PRO A 1 267 ? 24.016 26.125 -12.721 1.00 60.22 267 PRO A CA 1
ATOM 2045 C C . PRO A 1 267 ? 24.543 26.965 -11.561 1.00 60.22 267 PRO A C 1
ATOM 2047 O O . PRO A 1 267 ? 23.804 27.734 -10.947 1.00 60.22 267 PRO A O 1
ATOM 2050 N N . GLU A 1 268 ? 25.833 26.812 -11.269 1.00 59.75 268 GLU A N 1
ATOM 2051 C CA . GLU A 1 268 ? 26.511 27.617 -10.262 1.00 59.75 268 GLU A CA 1
ATOM 2052 C C . GLU A 1 268 ? 26.320 29.101 -10.606 1.00 59.75 268 GLU A C 1
ATOM 2054 O O . GLU A 1 268 ? 26.699 29.552 -11.690 1.00 59.75 268 GLU A O 1
ATOM 2059 N N . MET A 1 269 ? 25.669 29.852 -9.715 1.00 61.56 269 MET A N 1
ATOM 2060 C CA . MET A 1 269 ? 25.461 31.285 -9.904 1.00 61.56 269 MET A CA 1
ATOM 2061 C C . MET A 1 269 ? 26.810 31.987 -9.762 1.00 61.56 269 MET A C 1
ATOM 2063 O O . MET A 1 269 ? 27.395 32.010 -8.682 1.00 61.56 269 MET A O 1
ATOM 2067 N N . VAL A 1 270 ? 27.310 32.567 -10.853 1.00 65.31 270 VAL A N 1
ATOM 2068 C CA . VAL A 1 270 ? 28.636 33.214 -10.872 1.00 65.31 270 VAL A CA 1
ATOM 2069 C C . VAL A 1 270 ? 28.557 34.665 -10.370 1.00 65.31 270 VAL A C 1
ATOM 2071 O O . VAL A 1 270 ? 29.575 35.285 -10.066 1.00 65.31 270 VAL A O 1
ATOM 2074 N N . GLY A 1 271 ? 27.346 35.210 -10.225 1.00 71.00 271 GLY A N 1
ATOM 2075 C CA . GLY A 1 271 ? 27.094 36.518 -9.623 1.00 71.00 271 GLY A CA 1
ATOM 2076 C C . GLY A 1 271 ? 25.642 36.967 -9.777 1.00 71.00 271 GLY A C 1
ATOM 2077 O O . GLY A 1 271 ? 24.808 36.237 -10.306 1.00 71.00 271 GLY A O 1
ATOM 2078 N N . GLU A 1 272 ? 25.345 38.188 -9.341 1.00 73.75 272 GLU A N 1
ATOM 2079 C CA . GLU A 1 272 ? 24.037 38.831 -9.497 1.00 73.75 272 GLU A CA 1
ATOM 2080 C C . GLU A 1 272 ? 24.228 40.223 -10.110 1.00 73.75 272 GLU A C 1
ATOM 2082 O O . GLU A 1 272 ? 25.112 40.978 -9.697 1.00 73.75 272 GLU A O 1
ATOM 2087 N N . VAL A 1 273 ? 23.393 40.582 -11.083 1.00 70.62 273 VAL A N 1
ATOM 2088 C CA . VAL A 1 273 ? 23.294 41.954 -11.594 1.00 70.62 273 VAL A CA 1
ATOM 2089 C C . VAL A 1 273 ? 22.060 42.585 -10.972 1.00 70.62 273 VAL A C 1
ATOM 2091 O O . VAL A 1 273 ? 20.954 42.063 -11.101 1.00 70.62 273 VAL A O 1
ATOM 2094 N N . ARG A 1 274 ? 22.241 43.707 -10.270 1.00 70.12 274 ARG A N 1
ATOM 2095 C CA . ARG A 1 274 ? 21.124 44.437 -9.671 1.00 70.12 274 ARG A CA 1
ATOM 2096 C C . ARG A 1 274 ? 20.508 45.372 -10.705 1.00 70.12 274 ARG A C 1
ATOM 2098 O O . ARG A 1 274 ? 21.198 46.234 -11.246 1.00 70.12 274 ARG A O 1
ATOM 2105 N N . ASP A 1 275 ? 19.216 45.196 -10.945 1.00 62.47 275 ASP A N 1
ATOM 2106 C CA . ASP A 1 275 ? 18.427 46.071 -11.800 1.00 62.47 275 ASP A CA 1
ATOM 2107 C C . ASP A 1 275 ? 18.410 47.491 -11.196 1.00 62.47 275 ASP A C 1
ATOM 2109 O O . ASP A 1 275 ? 18.063 47.651 -10.018 1.00 62.47 275 ASP A O 1
ATOM 2113 N N . PRO A 1 276 ? 18.838 48.519 -11.946 1.00 67.38 276 PRO A N 1
ATOM 2114 C CA . PRO A 1 276 ? 19.006 49.867 -11.414 1.00 67.38 276 PRO A CA 1
ATOM 2115 C C . PRO A 1 276 ? 17.678 50.584 -11.135 1.00 67.38 276 PRO A C 1
ATOM 2117 O O . PRO A 1 276 ? 17.664 51.507 -10.322 1.00 67.38 276 PRO A O 1
ATOM 2120 N N . ASP A 1 277 ? 16.578 50.153 -11.756 1.00 62.16 277 ASP A N 1
ATOM 2121 C CA . ASP A 1 277 ? 15.273 50.811 -11.658 1.00 62.16 277 ASP A CA 1
ATOM 2122 C C . ASP A 1 277 ? 14.382 50.152 -10.598 1.00 62.16 277 ASP A C 1
ATOM 2124 O O . ASP A 1 277 ? 13.645 50.824 -9.875 1.00 62.16 277 ASP A O 1
ATOM 2128 N N . THR A 1 278 ? 14.461 48.828 -10.474 1.00 69.69 278 THR A N 1
ATOM 2129 C CA . THR A 1 278 ? 13.607 48.038 -9.573 1.00 69.69 278 THR A CA 1
ATOM 2130 C C . THR A 1 278 ? 14.348 47.510 -8.347 1.00 69.69 278 THR A C 1
ATOM 2132 O O . THR A 1 278 ? 13.723 47.075 -7.379 1.00 69.69 278 THR A O 1
ATOM 2135 N N . GLY A 1 279 ? 15.684 47.546 -8.355 1.00 70.06 279 GLY A N 1
ATOM 2136 C CA . GLY A 1 279 ? 16.523 47.037 -7.275 1.00 70.06 279 GLY A CA 1
ATOM 2137 C C . GLY A 1 279 ? 16.542 45.510 -7.159 1.00 70.06 279 GLY A C 1
ATOM 2138 O O . GLY A 1 279 ? 17.141 45.003 -6.206 1.00 70.06 279 GLY A O 1
ATOM 2139 N N . ALA A 1 280 ? 15.912 44.779 -8.084 1.00 52.16 280 ALA A N 1
ATOM 2140 C CA . ALA A 1 280 ? 15.885 43.321 -8.092 1.00 52.16 280 ALA A CA 1
ATOM 2141 C C . ALA A 1 280 ? 17.275 42.750 -8.415 1.00 52.16 280 ALA A C 1
ATOM 2143 O O . ALA A 1 280 ? 17.956 43.228 -9.320 1.00 52.16 280 ALA A O 1
ATOM 2144 N N . ALA A 1 281 ? 17.709 41.737 -7.666 1.00 67.81 281 ALA A N 1
ATOM 2145 C CA . ALA A 1 281 ? 18.942 41.014 -7.956 1.00 67.81 281 ALA A CA 1
ATOM 2146 C C . ALA A 1 281 ? 18.639 39.898 -8.962 1.00 67.81 281 ALA A C 1
ATOM 2148 O O . ALA A 1 281 ? 17.908 38.961 -8.645 1.00 67.81 281 ALA A O 1
ATOM 2149 N N . ILE A 1 282 ? 19.157 40.030 -10.184 1.00 70.25 282 ILE A N 1
ATOM 2150 C CA . ILE A 1 282 ? 18.984 39.039 -11.245 1.00 70.25 282 ILE A CA 1
ATOM 2151 C C . ILE A 1 282 ? 20.223 38.132 -11.255 1.00 70.25 282 ILE A C 1
ATOM 2153 O O . ILE A 1 282 ? 21.328 38.628 -11.504 1.00 70.25 282 ILE A O 1
ATOM 2157 N N . PRO A 1 283 ? 20.079 36.823 -10.983 1.00 60.22 283 PRO A N 1
ATOM 2158 C CA . PRO A 1 283 ? 21.207 35.902 -10.951 1.00 60.22 283 PRO A CA 1
ATOM 2159 C C . PRO A 1 283 ? 21.781 35.679 -12.354 1.00 60.22 283 PRO A C 1
ATOM 2161 O O . PRO A 1 283 ? 21.049 35.471 -13.323 1.00 60.22 283 PRO A O 1
ATOM 2164 N N . VAL A 1 284 ? 23.109 35.712 -12.460 1.00 65.50 284 VAL A N 1
ATOM 2165 C CA . VAL A 1 284 ? 23.854 35.442 -13.691 1.00 65.50 284 VAL A CA 1
ATOM 2166 C C . VAL A 1 284 ? 24.293 33.986 -13.694 1.00 65.50 284 VAL A C 1
ATOM 2168 O O . VAL A 1 284 ? 25.169 33.563 -12.936 1.00 65.50 284 VAL A O 1
ATOM 2171 N N . VAL A 1 285 ? 23.675 33.232 -14.593 1.00 62.44 285 VAL A N 1
ATOM 2172 C CA . VAL A 1 285 ? 24.006 31.842 -14.890 1.00 62.44 285 VAL A CA 1
ATOM 2173 C C . VAL A 1 285 ? 25.042 31.807 -16.021 1.00 62.44 285 VAL A C 1
ATOM 2175 O O . VAL A 1 285 ? 24.788 32.390 -17.078 1.00 62.44 285 VAL A O 1
ATOM 2178 N N . PRO A 1 286 ? 26.200 31.144 -15.852 1.00 59.88 286 PRO A N 1
ATOM 2179 C CA . PRO A 1 286 ? 27.185 31.022 -16.917 1.00 59.88 286 PRO A CA 1
ATOM 2180 C C . PRO A 1 286 ? 26.646 30.118 -18.030 1.00 59.88 286 PRO A C 1
ATO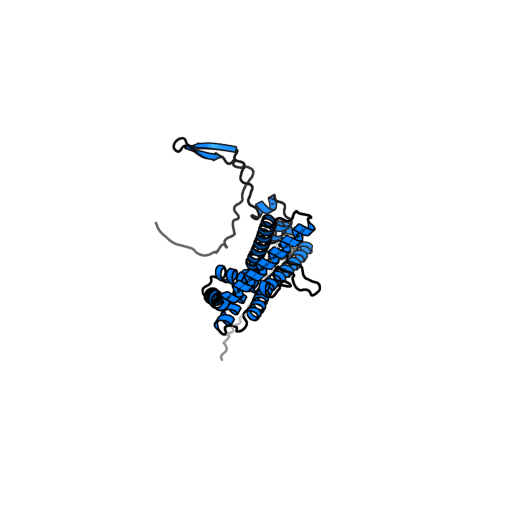M 2182 O O . PRO A 1 286 ? 26.204 28.992 -17.793 1.00 59.88 286 PRO A O 1
ATOM 2185 N N . VAL A 1 287 ? 26.709 30.603 -19.269 1.00 56.97 287 VAL A N 1
ATOM 2186 C CA . VAL A 1 287 ? 26.415 29.791 -20.454 1.00 56.97 287 VAL A CA 1
ATOM 2187 C C . VAL A 1 287 ? 27.608 28.867 -20.689 1.00 56.97 287 VAL A C 1
ATOM 2189 O O . VAL A 1 287 ? 28.726 29.324 -20.917 1.00 56.97 287 VAL A O 1
ATOM 2192 N N . ARG A 1 288 ? 27.379 27.556 -20.618 1.00 55.41 288 ARG A N 1
ATOM 2193 C CA . ARG A 1 288 ? 28.390 26.544 -20.933 1.00 55.41 288 ARG A CA 1
ATOM 2194 C C . ARG A 1 288 ? 28.522 26.382 -22.448 1.00 55.41 288 ARG A C 1
ATOM 2196 O O . ARG A 1 288 ? 27.664 25.765 -23.071 1.00 55.41 288 ARG A O 1
ATOM 2203 N N . GLU A 1 289 ? 29.593 26.913 -23.038 1.00 58.97 289 GLU A N 1
ATOM 2204 C CA . GLU A 1 289 ? 29.864 26.800 -24.486 1.00 58.97 289 GLU A CA 1
ATOM 2205 C C . GLU A 1 289 ? 30.171 25.357 -24.944 1.00 58.97 289 GLU A C 1
ATOM 2207 O O . GLU A 1 289 ? 30.076 25.052 -26.131 1.00 58.97 289 GLU A O 1
ATOM 2212 N N . ASP A 1 290 ? 30.492 24.449 -24.014 1.00 56.00 290 ASP A N 1
ATOM 2213 C CA . ASP A 1 290 ? 30.733 23.020 -24.264 1.00 56.00 290 ASP A CA 1
ATOM 2214 C C . ASP A 1 290 ? 29.460 22.151 -24.202 1.00 56.00 290 ASP A C 1
ATOM 2216 O O . ASP A 1 290 ? 29.490 20.975 -24.568 1.00 56.00 290 ASP A O 1
ATOM 2220 N N . ALA A 1 291 ? 28.331 22.713 -23.759 1.00 52.75 291 ALA A N 1
ATOM 2221 C CA . ALA A 1 291 ? 27.066 22.003 -23.608 1.00 52.75 291 ALA A CA 1
ATOM 2222 C C . ALA A 1 291 ? 26.129 22.288 -24.792 1.00 52.75 291 ALA A C 1
ATOM 2224 O O . ALA A 1 291 ? 25.221 23.114 -24.717 1.00 52.75 291 ALA A O 1
ATOM 2225 N N . SER A 1 292 ? 26.306 21.562 -25.899 1.00 43.56 292 SER A N 1
ATOM 2226 C CA . SER A 1 292 ? 25.289 21.520 -26.953 1.00 43.56 292 SER A CA 1
ATOM 2227 C C . SER A 1 292 ? 24.141 20.599 -26.521 1.00 43.56 292 SER A C 1
ATOM 2229 O O . SER A 1 292 ? 24.244 19.377 -26.639 1.00 43.56 292 SER A O 1
ATOM 2231 N N . SER A 1 293 ? 23.036 21.161 -26.029 1.00 48.59 293 SER A N 1
ATOM 2232 C CA . SER A 1 293 ? 21.780 20.410 -25.938 1.00 48.59 293 SER A CA 1
ATOM 2233 C C . SER A 1 293 ? 21.205 20.297 -27.348 1.00 48.59 293 SER A C 1
ATOM 2235 O O 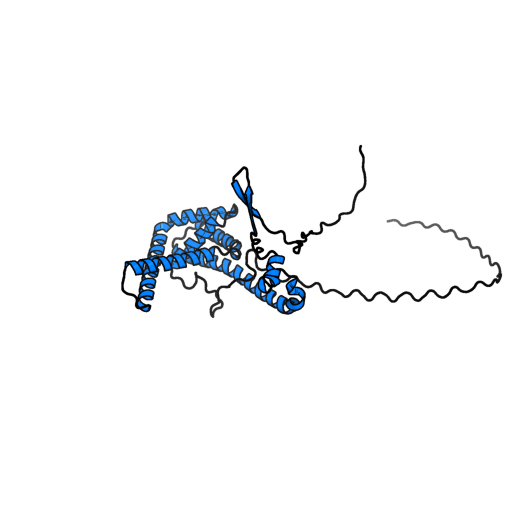. SER A 1 293 ? 20.720 21.278 -27.909 1.00 48.59 293 SER A O 1
ATOM 2237 N N . GLN A 1 294 ? 21.336 19.124 -27.967 1.00 36.38 294 GLN A N 1
ATOM 2238 C CA . GLN A 1 294 ? 20.634 18.831 -29.213 1.00 36.38 294 GLN A CA 1
ATOM 2239 C C . GLN A 1 294 ? 19.146 18.679 -28.865 1.00 36.38 294 GLN A C 1
ATOM 2241 O O . GLN A 1 294 ? 18.807 17.772 -28.098 1.00 36.38 294 GLN A O 1
ATOM 2246 N N . PRO A 1 295 ? 18.244 19.529 -29.384 1.00 35.22 295 PRO A N 1
ATOM 2247 C CA . PRO A 1 295 ? 16.821 19.275 -29.240 1.00 35.22 295 PRO A CA 1
ATOM 2248 C C . PRO A 1 295 ? 16.510 17.922 -29.889 1.00 35.22 295 PRO A C 1
ATOM 2250 O O . PRO A 1 295 ? 16.869 17.678 -31.041 1.00 35.22 295 PRO A O 1
ATOM 2253 N N . VAL A 1 296 ? 15.863 17.027 -29.140 1.00 39.12 296 VAL A N 1
ATOM 2254 C CA . VAL A 1 296 ? 15.369 15.751 -29.668 1.00 39.12 296 VAL A CA 1
ATOM 2255 C C . VAL A 1 296 ? 14.289 16.069 -30.699 1.00 39.12 296 VAL A C 1
ATOM 2257 O O . VAL A 1 296 ? 13.133 16.312 -30.358 1.00 39.12 296 VAL A O 1
ATOM 2260 N N . VAL A 1 297 ? 14.672 16.102 -31.974 1.00 37.06 297 VAL A N 1
ATOM 2261 C CA . VAL A 1 297 ? 13.725 16.188 -33.083 1.00 37.06 297 VAL A CA 1
ATOM 2262 C C . VAL A 1 297 ? 13.129 14.798 -33.265 1.00 37.06 297 VAL A C 1
ATOM 2264 O O . VAL A 1 297 ? 13.781 13.889 -33.777 1.00 37.06 297 VAL A O 1
ATOM 2267 N N . GLN A 1 298 ? 11.887 14.618 -32.816 1.00 36.12 298 GLN A N 1
ATOM 2268 C CA . GLN A 1 298 ? 11.083 13.482 -33.251 1.00 36.12 298 GLN A CA 1
ATOM 2269 C C . GLN A 1 298 ? 10.874 13.585 -34.772 1.00 36.12 298 GLN A C 1
ATOM 2271 O O . GLN A 1 298 ? 10.445 14.641 -35.245 1.00 36.12 298 GLN A O 1
ATOM 2276 N N . PRO A 1 299 ? 11.159 12.533 -35.556 1.00 38.97 299 PRO A N 1
ATOM 2277 C CA . PRO A 1 299 ? 10.891 12.555 -36.984 1.00 38.97 299 PRO A CA 1
ATOM 2278 C C . PRO A 1 299 ? 9.377 12.509 -37.216 1.00 38.97 299 PRO A C 1
ATOM 2280 O O . PRO A 1 299 ? 8.719 11.505 -36.945 1.00 38.97 299 PRO A O 1
ATOM 2283 N N . VAL A 1 300 ? 8.820 13.611 -37.717 1.00 35.72 300 VAL A N 1
ATOM 2284 C CA . VAL A 1 300 ? 7.456 13.637 -38.256 1.00 35.72 300 VAL A CA 1
ATOM 2285 C C . VAL A 1 300 ? 7.479 12.884 -39.595 1.00 35.72 300 VAL A C 1
ATOM 2287 O O . VAL A 1 300 ? 8.392 13.126 -40.389 1.00 35.72 300 VAL A O 1
ATOM 2290 N N . PRO A 1 301 ? 6.530 11.972 -39.877 1.00 39.00 301 PRO A N 1
ATOM 2291 C CA . PRO A 1 301 ? 6.499 11.257 -41.146 1.00 39.00 301 PRO A CA 1
ATOM 2292 C C . PRO A 1 301 ? 6.316 12.251 -42.295 1.00 39.00 301 PRO A C 1
ATOM 2294 O O . PRO A 1 301 ? 5.361 13.027 -42.303 1.00 39.00 301 PRO A O 1
ATOM 2297 N N . SER A 1 302 ? 7.223 12.225 -43.268 1.00 39.66 302 SER A N 1
ATOM 2298 C CA . SER A 1 302 ? 7.079 12.967 -44.517 1.00 39.66 302 SER A CA 1
ATOM 2299 C C . SER A 1 302 ? 5.975 12.328 -45.356 1.00 39.66 302 SER A C 1
ATOM 2301 O O . SER A 1 302 ? 6.195 11.300 -45.996 1.00 39.66 302 SER A O 1
ATOM 2303 N N . GLY A 1 303 ? 4.784 12.922 -45.325 1.00 33.44 303 GLY A N 1
ATOM 2304 C CA . GLY A 1 303 ? 3.749 12.662 -46.317 1.00 33.44 303 GLY A CA 1
ATOM 2305 C C . GLY A 1 303 ? 4.077 13.402 -47.611 1.00 33.44 303 GLY A C 1
ATOM 2306 O O . GLY A 1 303 ? 4.160 14.628 -47.619 1.00 33.44 303 GLY A O 1
ATOM 2307 N N . GLU A 1 304 ? 4.282 12.650 -48.688 1.00 40.88 304 GLU A N 1
ATOM 2308 C CA . GLU A 1 304 ? 4.163 13.143 -50.061 1.00 40.88 304 GLU A CA 1
ATOM 2309 C C . GLU A 1 304 ? 2.692 13.449 -50.397 1.00 40.88 304 GLU A C 1
ATOM 2311 O O . GLU A 1 304 ? 1.799 12.705 -49.985 1.00 40.88 304 GLU A O 1
ATOM 2316 N N . GLY A 1 305 ? 2.477 14.500 -51.201 1.00 37.25 305 GLY A N 1
ATOM 2317 C CA . GLY A 1 305 ? 1.243 14.757 -51.961 1.00 37.25 305 GLY A CA 1
ATOM 2318 C C . GLY A 1 305 ? 0.532 16.070 -51.611 1.00 37.25 305 GLY A C 1
ATOM 2319 O O . GLY A 1 305 ? -0.261 16.111 -50.679 1.00 37.25 305 GLY A O 1
ATOM 2320 N N . ASP A 1 306 ? 0.810 17.169 -52.318 1.00 33.50 306 ASP A N 1
ATOM 2321 C CA . ASP A 1 306 ? 0.120 17.503 -53.578 1.00 33.50 306 ASP A CA 1
ATOM 2322 C C . ASP A 1 306 ? 0.341 18.969 -54.001 1.00 33.50 306 ASP A C 1
ATOM 2324 O O . ASP A 1 306 ? 0.478 19.893 -53.199 1.00 33.50 306 ASP A O 1
ATOM 2328 N N . GLU A 1 307 ? 0.412 19.133 -55.319 1.00 43.06 307 GLU A N 1
ATOM 2329 C CA . GLU A 1 307 ? 0.566 20.361 -56.093 1.00 43.06 307 GLU A CA 1
ATOM 2330 C C . GLU A 1 307 ? -0.550 21.412 -55.911 1.00 43.06 307 GLU A C 1
ATOM 2332 O O . GLU A 1 307 ? -1.716 21.097 -55.696 1.00 43.06 307 GLU A O 1
ATOM 2337 N N . ALA A 1 308 ? -0.153 22.655 -56.227 1.00 39.41 308 ALA A N 1
ATOM 2338 C CA . ALA A 1 308 ? -0.932 23.741 -56.838 1.00 39.41 308 ALA A CA 1
ATOM 2339 C C . ALA A 1 308 ? -1.945 24.535 -55.981 1.00 39.41 308 ALA A C 1
ATOM 2341 O O . ALA A 1 308 ? -3.004 24.046 -55.613 1.00 39.41 308 ALA A O 1
ATOM 2342 N N . ALA A 1 309 ? -1.706 25.851 -55.836 1.00 36.00 309 ALA A N 1
ATOM 2343 C CA . ALA A 1 309 ? -2.374 26.893 -56.643 1.00 36.00 309 ALA A CA 1
ATOM 2344 C C . ALA A 1 309 ? -2.358 28.301 -55.988 1.00 36.00 309 ALA A C 1
ATOM 2346 O O . ALA A 1 309 ? -2.785 28.480 -54.855 1.00 36.00 309 ALA A O 1
ATOM 2347 N N . SER A 1 310 ? -1.971 29.292 -56.807 1.00 40.25 310 SER A N 1
ATOM 2348 C CA . SER A 1 310 ? -2.545 30.650 -56.970 1.00 40.25 310 SER A CA 1
ATOM 2349 C C . SER A 1 310 ? -2.562 31.717 -55.854 1.00 40.25 310 SER A C 1
ATOM 2351 O O . SER A 1 310 ? -3.202 31.541 -54.825 1.00 40.25 310 SER A O 1
ATOM 2353 N N . GLY A 1 311 ? -2.076 32.908 -56.252 1.00 39.41 311 GLY A N 1
ATOM 2354 C CA . GLY A 1 311 ? -2.551 34.250 -55.857 1.00 39.41 311 GLY A CA 1
ATOM 2355 C C . GLY A 1 311 ? -1.782 34.864 -54.685 1.00 39.41 311 GLY A C 1
ATOM 2356 O O . GLY A 1 311 ? -1.674 34.235 -53.645 1.00 39.41 311 GLY A O 1
ATOM 2357 N N . GLU A 1 312 ? -1.208 36.062 -54.748 1.00 35.94 312 GLU A N 1
ATOM 2358 C CA . GLU A 1 312 ? -1.257 37.192 -55.689 1.00 35.94 312 GLU A CA 1
ATOM 2359 C C . GLU A 1 312 ? 0.019 38.027 -55.469 1.00 35.94 312 GLU A C 1
ATOM 2361 O O . GLU A 1 312 ? 0.543 37.992 -54.328 1.00 35.94 312 GLU A O 1
#

Mean predicted aligned error: 14.99 Å

Organism: NCBI:txid2488860

Secondary structure (DSSP, 8-state):
------------------------PPPPPPPPPPPPPPPPP----PPPPPPPSTT--SS-PPPPB-TTS-B--TTSS--HHHHHHHHHHHHHHHHHH--SGGGHHHHHHHHHHHHHTHHHHHHHHHHHHHHHHHHHHHHHHHTT----HHHHHHHHHHHHHHHHHHHHHHHT-GGGHHHHHHHHHHHHHHHHHS--S-HHHHHHHHHHHHHHHHHHHHHHHHHHHHHHHHHIIIIIHHHGGG-HHHHHHH--HHHHHHTTSSPPPPPP--EEEEPTTT--EEEEPPP-TT----------------------

Sequence (312 aa):
MTRAPLTIRTIATVGVCAALAACATPEPPPPPPPPPPPPAPVVEAVPYRPLPPPQAAYDMALPAKDALGNRTTINTALETDEAVWHFRSGWNVAALNCTRPQDQPILDAYGQMLQDHASRLSEANSALEARFRSQAEEDRREAGLARSANEARRAAIRLREAHSTEMYNYFATPGARTAFCEAALAVANDYLATPPEDFGTFAMAGLQRYEMAFDQFWSRYEEYKTASDAWDRQYGARYGASQPGWVALYGTEAQKIAAGMLAAPEPEMVGEVRDPDTGAAIPVVPVREDASSQPVVQPVPSGEGDEAASGE

Radius of gyration: 37.79 Å; Cα contacts (8 Å, |Δi|>4): 235; chains: 1; bounding box: 62×71×134 Å